Protein AF-A0A8B7Y676-F1 (afdb_monomer_lite)

Radius of gyration: 44.06 Å; chains: 1; bounding box: 126×33×118 Å

pLDDT: mean 81.57, std 17.23, range [43.84, 97.56]

Secondary structure (DSSP, 8-state):
------------EEEEEEEEESS-HHHHHHTHHHHHHHHHHHHHHHH---TTTEEEEEEETTTEEEEEEEESTT-S-HHHHHHHHHHHHHTT--EEEETTEEEEBPTT--EEEEEE-----------HHHHHHHHHHHHHHHHHHHHHHHHHHHHHHHHHHHHHHHHHTSSSS-------------

Foldseek 3Di:
DDPPPPPPPPQWKKKKKKWFKPDAQVVCVVCVVVNLVQVLVVLCVPLVAHSVQWDDWDADPDGGITITMGIPVPPPDPPSSLVVVLVCLLVQNAWGDDPNDIITIHNPGIDMDTDRPPPPPPPPPPCVVVVVVVVVVVVVVVVVVVVVVVVVVVVVVVVVVVVVVVVVVVVPPPDPDDDDDDDDDD

Structure (mmCIF, N/CA/C/O backbone):
data_AF-A0A8B7Y676-F1
#
_entry.id   AF-A0A8B7Y676-F1
#
loop_
_atom_site.group_PDB
_atom_site.id
_atom_site.type_symbol
_atom_site.label_atom_id
_atom_site.label_alt_id
_atom_site.label_comp_id
_atom_site.label_asym_id
_atom_site.label_entity_id
_atom_site.label_seq_id
_atom_site.pdbx_PDB_ins_code
_atom_site.Cartn_x
_atom_site.Cartn_y
_atom_site.Cartn_z
_atom_site.occupancy
_atom_site.B_iso_or_equiv
_atom_site.auth_seq_id
_atom_site.auth_comp_id
_atom_site.auth_asym_id
_atom_site.auth_atom_id
_atom_site.pdbx_PDB_model_num
ATOM 1 N N . MET A 1 1 ? 28.974 14.852 36.016 1.00 50.75 1 MET A N 1
ATOM 2 C CA . MET A 1 1 ? 29.126 15.279 34.611 1.00 50.75 1 MET A CA 1
ATOM 3 C C . MET A 1 1 ? 27.934 14.699 33.865 1.00 50.75 1 MET A C 1
ATOM 5 O O . MET A 1 1 ? 27.920 13.506 33.602 1.00 50.75 1 MET A O 1
ATOM 9 N N . SER A 1 2 ? 26.867 15.478 33.701 1.00 43.84 2 SER A N 1
ATOM 10 C CA . SER A 1 2 ? 25.618 14.994 33.102 1.00 43.84 2 SER A CA 1
ATOM 11 C C . SER A 1 2 ? 25.692 15.200 31.596 1.00 43.84 2 SER A C 1
ATOM 13 O O . SER A 1 2 ? 25.768 16.337 31.136 1.00 43.84 2 SER A O 1
ATOM 15 N N . VAL A 1 3 ? 25.725 14.106 30.839 1.00 53.12 3 VAL A N 1
ATOM 16 C CA . VAL A 1 3 ? 25.627 14.140 29.379 1.00 53.12 3 VAL A CA 1
ATOM 17 C C . VAL A 1 3 ? 24.165 14.414 29.045 1.00 53.12 3 VAL A C 1
ATOM 19 O O . VAL A 1 3 ? 23.310 13.552 29.230 1.00 53.12 3 VAL A O 1
ATOM 22 N N . ILE A 1 4 ? 23.868 15.638 28.615 1.00 48.91 4 ILE A N 1
ATOM 23 C CA . ILE A 1 4 ? 22.573 15.974 28.025 1.00 48.91 4 ILE A CA 1
ATOM 24 C C . ILE A 1 4 ? 22.585 15.333 26.638 1.00 48.91 4 ILE A C 1
ATOM 26 O O . ILE A 1 4 ? 23.201 15.857 25.712 1.00 48.91 4 ILE A O 1
ATOM 30 N N . LEU A 1 5 ? 21.974 14.155 26.517 1.00 54.06 5 LEU A N 1
ATOM 31 C CA . LEU A 1 5 ? 21.625 13.586 25.222 1.00 54.06 5 LEU A CA 1
ATOM 32 C C . LEU A 1 5 ? 20.609 14.545 24.606 1.00 54.06 5 LEU A C 1
ATOM 34 O O . LEU A 1 5 ? 19.474 14.636 25.068 1.00 54.06 5 LEU A O 1
ATOM 38 N N . ALA A 1 6 ? 21.048 15.330 23.624 1.00 57.22 6 ALA A N 1
ATOM 39 C CA . ALA A 1 6 ? 20.131 16.061 22.774 1.00 57.22 6 ALA A CA 1
ATOM 40 C C . ALA A 1 6 ? 19.241 15.010 22.105 1.00 57.22 6 ALA A C 1
ATOM 42 O O . ALA A 1 6 ? 19.734 14.221 21.298 1.00 57.22 6 ALA A O 1
ATOM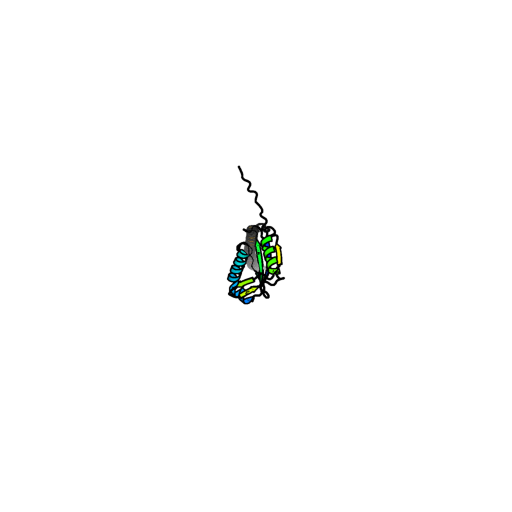 43 N N . ASP A 1 7 ? 17.965 14.964 22.490 1.00 52.25 7 ASP A N 1
ATOM 44 C CA . ASP A 1 7 ? 16.957 14.174 21.796 1.00 52.25 7 ASP A CA 1
ATOM 45 C C . ASP A 1 7 ? 16.926 14.669 20.352 1.00 52.25 7 ASP A C 1
ATOM 47 O O . ASP A 1 7 ? 16.351 15.713 20.029 1.00 52.25 7 ASP A O 1
ATOM 51 N N . CYS A 1 8 ? 17.623 13.944 19.481 1.00 50.88 8 CYS A N 1
ATOM 52 C CA . CYS A 1 8 ? 17.542 14.141 18.054 1.00 50.88 8 CYS A CA 1
ATOM 53 C C . CYS A 1 8 ? 16.128 13.708 17.674 1.00 50.88 8 CYS A C 1
ATOM 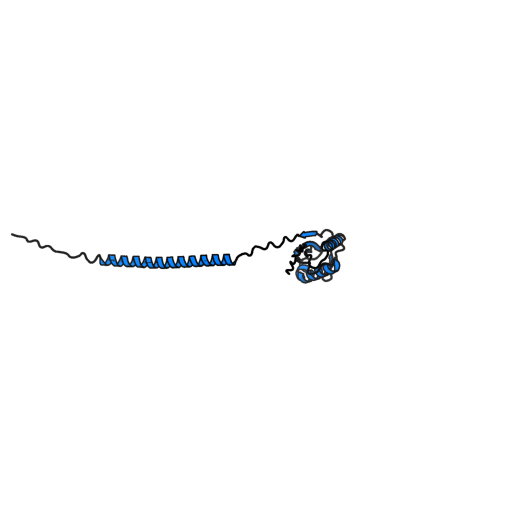55 O O . CYS A 1 8 ? 15.848 12.522 17.520 1.00 50.88 8 CYS A O 1
ATOM 57 N N . GLN A 1 9 ? 15.213 14.675 17.611 1.00 56.56 9 GLN A N 1
ATOM 58 C CA . GLN A 1 9 ? 13.885 14.505 17.038 1.00 56.56 9 GLN A CA 1
ATOM 59 C C . GLN A 1 9 ? 14.080 14.268 15.539 1.00 56.56 9 GLN A C 1
ATOM 61 O O . GLN A 1 9 ? 13.934 15.183 14.726 1.00 56.56 9 GLN A O 1
ATOM 66 N N . ILE A 1 10 ? 14.498 13.054 15.175 1.00 61.38 10 ILE A N 1
ATOM 67 C CA . ILE A 1 10 ? 14.503 12.599 13.792 1.00 61.38 10 ILE A CA 1
ATOM 68 C C . ILE A 1 10 ? 13.033 12.629 13.388 1.00 61.38 10 ILE A C 1
ATOM 70 O O . ILE A 1 10 ? 12.235 11.812 13.841 1.00 61.38 10 ILE A O 1
ATOM 74 N N . LYS A 1 11 ? 12.648 13.655 12.623 1.00 66.12 11 LYS A N 1
ATOM 75 C CA . LYS A 1 11 ? 11.308 13.733 12.052 1.00 66.12 11 LYS A CA 1
ATOM 76 C C . LYS A 1 11 ? 11.157 12.526 11.138 1.00 66.12 11 LYS A C 1
ATOM 78 O O . LYS A 1 11 ? 11.752 12.499 10.063 1.00 66.12 11 LYS A O 1
ATOM 83 N N . ASP A 1 12 ? 10.371 11.550 11.575 1.00 79.00 12 ASP A N 1
ATOM 84 C CA . ASP A 1 12 ? 10.028 10.402 10.751 1.00 79.00 12 ASP A CA 1
ATOM 85 C C . ASP A 1 12 ? 9.284 10.894 9.512 1.00 79.00 12 ASP A C 1
ATOM 87 O O . ASP A 1 12 ? 8.124 11.316 9.565 1.00 79.00 12 ASP A O 1
ATOM 91 N N . LYS A 1 13 ? 9.979 10.869 8.376 1.00 85.88 13 LYS A N 1
ATOM 92 C CA . LYS A 1 13 ? 9.374 11.178 7.090 1.00 85.88 13 LYS A CA 1
ATOM 93 C C . LYS A 1 13 ? 8.625 9.944 6.628 1.00 85.88 13 LYS A C 1
ATOM 95 O O . LYS A 1 13 ? 9.198 8.858 6.546 1.00 85.88 13 LYS A O 1
ATOM 100 N N . VAL A 1 14 ? 7.343 10.119 6.322 1.00 89.44 14 VAL A N 1
ATOM 101 C CA . VAL A 1 14 ? 6.505 9.046 5.803 1.00 89.44 14 VAL A CA 1
ATOM 102 C C . VAL A 1 14 ? 5.933 9.451 4.458 1.00 89.44 14 VAL A C 1
ATOM 104 O O . VAL A 1 14 ? 5.249 10.463 4.345 1.00 89.44 14 VAL A O 1
ATOM 107 N N . ILE A 1 15 ? 6.192 8.656 3.424 1.00 91.94 15 ILE A N 1
ATOM 108 C CA . ILE A 1 15 ? 5.603 8.870 2.097 1.00 91.94 15 ILE A CA 1
ATOM 109 C C . ILE A 1 15 ? 4.562 7.788 1.856 1.00 91.94 15 ILE A C 1
ATOM 111 O O . ILE A 1 15 ? 4.860 6.598 1.971 1.00 91.94 15 ILE A O 1
ATOM 115 N N . GLN A 1 16 ? 3.332 8.198 1.544 1.00 94.06 16 GLN A N 1
ATOM 116 C CA . GLN A 1 16 ? 2.305 7.279 1.075 1.00 94.06 16 GLN A CA 1
ATOM 117 C C . GLN A 1 16 ? 2.452 7.114 -0.437 1.00 94.06 16 GLN A C 1
ATOM 119 O O . GLN A 1 16 ? 2.325 8.086 -1.179 1.00 94.06 16 GLN A O 1
ATOM 124 N N . VAL A 1 17 ? 2.694 5.885 -0.877 1.00 95.06 17 VAL A N 1
ATOM 125 C CA . VAL A 1 17 ? 2.805 5.509 -2.288 1.00 95.06 17 VAL A CA 1
ATOM 126 C C . VAL A 1 17 ? 1.571 4.709 -2.681 1.00 95.06 17 VAL A C 1
ATOM 128 O O . VAL A 1 17 ? 1.101 3.874 -1.908 1.00 95.06 17 VAL A O 1
ATOM 131 N N . SER A 1 18 ? 1.041 4.978 -3.870 1.00 95.75 18 SER A N 1
ATOM 132 C CA . SER A 1 18 ? -0.070 4.258 -4.485 1.00 95.75 18 SER A CA 1
ATOM 133 C C . SER A 1 18 ? 0.260 3.943 -5.939 1.00 95.75 18 SER A C 1
ATOM 135 O O . SER A 1 18 ? 0.730 4.819 -6.661 1.00 95.75 18 SER A O 1
ATOM 137 N N . LEU A 1 19 ? 0.021 2.705 -6.368 1.00 95.75 19 LEU A N 1
ATOM 138 C CA . LEU A 1 19 ? 0.167 2.277 -7.762 1.00 95.75 19 LEU A CA 1
ATOM 139 C C . LEU A 1 19 ? -0.881 1.219 -8.109 1.00 95.75 19 LEU A C 1
ATOM 141 O O . LEU A 1 19 ? -1.340 0.486 -7.232 1.00 95.75 19 LEU A O 1
ATOM 145 N N . THR A 1 20 ? -1.261 1.132 -9.381 1.00 96.44 20 THR A N 1
ATOM 146 C CA . THR A 1 20 ? -2.224 0.149 -9.897 1.00 96.44 20 THR A CA 1
ATOM 147 C C . THR A 1 20 ? -1.499 -0.961 -10.630 1.00 96.44 20 THR A C 1
ATOM 149 O O . THR A 1 20 ? -0.821 -0.685 -11.613 1.00 96.44 20 THR A O 1
ATOM 152 N N . LEU A 1 21 ? -1.714 -2.209 -10.214 1.00 95.81 21 LEU A N 1
ATOM 153 C CA . LEU A 1 21 ? -1.244 -3.396 -10.930 1.00 95.81 21 LEU A CA 1
ATOM 154 C C . LEU A 1 21 ? -2.364 -4.022 -11.767 1.00 95.81 21 LEU A C 1
ATOM 156 O O . LEU A 1 21 ? -3.507 -4.132 -11.308 1.00 95.81 21 LEU A O 1
ATOM 160 N N . ASN A 1 22 ? -2.011 -4.492 -12.964 1.00 93.94 22 ASN A N 1
ATOM 161 C CA . ASN A 1 22 ? -2.865 -5.343 -13.787 1.00 93.94 22 ASN A CA 1
ATOM 162 C C . ASN A 1 22 ? -2.894 -6.761 -13.196 1.00 93.94 22 ASN A C 1
ATOM 164 O O . ASN A 1 22 ? -2.102 -7.620 -13.569 1.00 93.94 22 ASN A O 1
ATOM 168 N N . ALA A 1 23 ? -3.746 -6.965 -12.194 1.00 92.94 23 ALA A N 1
ATOM 169 C CA . ALA A 1 23 ? -3.881 -8.220 -11.468 1.00 92.94 23 ALA A CA 1
ATOM 170 C C . ALA A 1 23 ? -5.342 -8.449 -11.063 1.00 92.94 23 ALA A C 1
ATOM 172 O O . ALA A 1 23 ? -6.107 -7.503 -10.869 1.00 92.94 23 ALA A O 1
ATOM 173 N N . THR A 1 24 ? -5.724 -9.711 -10.857 1.00 92.69 24 THR A N 1
ATOM 174 C CA . THR A 1 24 ? -7.064 -10.051 -10.353 1.00 92.69 24 THR A CA 1
ATOM 175 C C . THR A 1 24 ? -7.117 -9.915 -8.829 1.00 92.69 24 THR A C 1
ATOM 177 O O . THR A 1 24 ? -6.427 -10.642 -8.112 1.00 92.69 24 THR A O 1
ATOM 180 N N . PHE A 1 25 ? -7.972 -9.021 -8.322 1.00 93.44 25 PHE A N 1
ATOM 181 C CA . PHE A 1 25 ? -8.097 -8.728 -6.887 1.00 93.44 25 PHE A CA 1
ATOM 182 C C . PHE A 1 25 ? -8.332 -9.976 -6.020 1.00 93.44 25 PHE A C 1
ATOM 184 O O . PHE A 1 25 ? -7.665 -10.142 -5.000 1.00 93.44 25 PHE A O 1
ATOM 191 N N . ASP A 1 26 ? -9.226 -10.879 -6.434 1.00 93.69 26 ASP A N 1
ATOM 192 C CA . ASP A 1 26 ? -9.576 -12.069 -5.647 1.00 93.69 26 ASP A CA 1
ATOM 193 C C . ASP A 1 26 ? -8.372 -13.002 -5.436 1.00 93.69 26 ASP A C 1
ATOM 195 O O . ASP A 1 26 ? -8.155 -13.505 -4.332 1.00 93.69 26 ASP A O 1
ATOM 199 N N . ARG A 1 27 ? -7.520 -13.156 -6.459 1.00 92.25 27 ARG A N 1
ATOM 200 C CA . ARG A 1 27 ? -6.282 -13.949 -6.386 1.00 92.25 27 ARG A CA 1
ATOM 201 C C . ARG A 1 27 ? -5.289 -13.351 -5.390 1.00 92.25 27 ARG A C 1
ATOM 203 O O . ARG A 1 27 ? -4.701 -14.081 -4.587 1.00 92.25 27 ARG A O 1
ATOM 210 N N . ILE A 1 28 ? -5.105 -12.030 -5.443 1.00 94.12 28 ILE A N 1
ATOM 211 C CA . ILE A 1 28 ? -4.216 -11.313 -4.522 1.00 94.12 28 ILE A CA 1
ATOM 212 C C . ILE A 1 28 ? -4.734 -11.426 -3.093 1.00 94.12 28 ILE A C 1
ATOM 214 O O . ILE A 1 28 ? -3.955 -11.685 -2.181 1.00 94.12 28 ILE A O 1
ATOM 218 N N . MET A 1 29 ? -6.046 -11.303 -2.890 1.00 93.75 29 MET A N 1
ATOM 219 C CA . MET A 1 29 ? -6.643 -11.388 -1.562 1.00 93.75 29 MET A CA 1
ATOM 220 C C . MET A 1 29 ? -6.532 -12.776 -0.933 1.00 93.75 29 MET A C 1
ATOM 222 O O . MET A 1 29 ? -6.258 -12.863 0.264 1.00 93.75 29 MET A O 1
ATOM 226 N N . GLN A 1 30 ? -6.667 -13.848 -1.718 1.00 96.38 30 GLN A N 1
ATOM 227 C CA . GLN A 1 30 ? -6.441 -15.218 -1.240 1.00 96.38 30 GLN A CA 1
ATOM 228 C C . GLN A 1 30 ? -4.995 -15.453 -0.777 1.00 96.38 30 GLN A C 1
ATOM 230 O O . GLN A 1 30 ? -4.763 -16.233 0.140 1.00 96.38 30 GLN A O 1
ATOM 235 N N . ASN A 1 31 ? -4.023 -14.755 -1.376 1.00 96.38 31 ASN A N 1
ATOM 236 C CA . ASN A 1 31 ? -2.594 -14.915 -1.093 1.00 96.38 31 ASN A CA 1
ATOM 237 C C . ASN A 1 31 ? -1.958 -13.637 -0.522 1.00 96.38 31 ASN A C 1
ATOM 239 O O . ASN A 1 31 ? -0.775 -13.374 -0.754 1.00 96.38 31 ASN A O 1
ATOM 243 N N . ARG A 1 32 ? -2.730 -12.827 0.215 1.00 95.31 32 ARG A N 1
ATOM 244 C CA . ARG A 1 32 ? -2.367 -11.444 0.574 1.00 95.31 32 ARG A CA 1
ATOM 245 C C . ARG A 1 32 ? -1.004 -11.325 1.250 1.00 95.31 32 ARG A C 1
ATOM 247 O O . ARG A 1 32 ? -0.217 -10.451 0.891 1.00 95.31 32 ARG A O 1
ATOM 254 N N . GLU A 1 33 ? -0.725 -12.169 2.237 1.00 96.62 33 GLU A N 1
ATOM 255 C CA . GLU A 1 33 ? 0.528 -12.115 3.000 1.00 96.62 33 GLU A CA 1
ATOM 256 C C . GLU A 1 33 ? 1.731 -12.468 2.124 1.00 96.62 33 GLU A C 1
ATOM 258 O O . GLU A 1 33 ? 2.721 -11.737 2.099 1.00 96.62 33 GLU A O 1
ATOM 263 N N . ARG A 1 34 ? 1.611 -13.535 1.327 1.00 97.56 34 ARG A N 1
ATOM 264 C CA . ARG A 1 34 ? 2.651 -13.980 0.393 1.00 97.56 34 ARG A CA 1
ATOM 265 C C . ARG A 1 34 ? 2.902 -12.951 -0.706 1.00 97.56 34 ARG A C 1
ATOM 267 O O . ARG A 1 34 ? 4.056 -12.684 -1.035 1.00 97.56 34 ARG A O 1
ATOM 274 N N . PHE A 1 35 ? 1.836 -12.355 -1.239 1.00 96.88 35 PHE A N 1
ATOM 275 C CA . PHE A 1 35 ? 1.915 -11.255 -2.194 1.00 96.88 35 PHE A CA 1
ATOM 276 C C . PHE A 1 35 ? 2.644 -10.055 -1.596 1.00 96.88 35 PHE A C 1
ATOM 278 O O . PHE A 1 35 ? 3.624 -9.585 -2.164 1.00 96.88 35 PHE A O 1
ATOM 285 N N . THR A 1 36 ? 2.221 -9.613 -0.410 1.00 96.44 36 THR A N 1
ATOM 286 C CA . THR A 1 36 ? 2.832 -8.479 0.297 1.00 96.44 36 THR A CA 1
ATOM 287 C C . THR A 1 36 ? 4.311 -8.740 0.584 1.00 96.44 36 THR A C 1
ATOM 289 O O . THR A 1 36 ? 5.138 -7.863 0.358 1.00 96.44 36 THR A O 1
ATOM 292 N N . GLY A 1 37 ? 4.669 -9.947 1.034 1.00 97.38 37 GLY A N 1
ATOM 293 C CA . GLY A 1 37 ? 6.056 -10.333 1.294 1.00 97.38 37 GLY A CA 1
ATOM 294 C C . GLY A 1 37 ? 6.927 -10.308 0.037 1.00 97.38 37 GLY A C 1
ATOM 295 O O . GLY A 1 37 ? 8.003 -9.710 0.051 1.00 97.38 37 GLY A O 1
ATOM 296 N N . LYS A 1 38 ? 6.447 -10.893 -1.070 1.00 97.25 38 LYS A N 1
ATOM 297 C CA . LYS A 1 38 ? 7.160 -10.858 -2.357 1.00 97.25 38 LYS A CA 1
ATOM 298 C C . LYS A 1 38 ? 7.285 -9.439 -2.908 1.00 97.25 38 LYS A C 1
ATOM 300 O O . LYS A 1 38 ? 8.363 -9.073 -3.363 1.00 97.25 38 LYS A O 1
ATOM 305 N N . LEU A 1 39 ? 6.224 -8.636 -2.824 1.00 96.56 39 LEU A N 1
ATOM 306 C CA . LEU A 1 39 ? 6.245 -7.248 -3.277 1.00 96.56 39 LEU A CA 1
ATOM 307 C C . LEU A 1 39 ? 7.234 -6.411 -2.456 1.00 96.56 39 LEU A C 1
ATOM 309 O O . LEU A 1 39 ? 8.047 -5.700 -3.032 1.00 96.56 39 LEU A O 1
ATOM 313 N N . LYS A 1 40 ? 7.236 -6.546 -1.124 1.00 96.38 40 LYS A N 1
ATOM 314 C CA . LYS A 1 40 ? 8.237 -5.904 -0.256 1.00 96.38 40 LYS A CA 1
ATOM 315 C C . LYS A 1 40 ? 9.658 -6.286 -0.649 1.00 96.38 40 LYS A C 1
ATOM 317 O O . LYS A 1 40 ? 10.511 -5.416 -0.750 1.00 96.38 40 LYS A O 1
ATOM 322 N N . HIS A 1 41 ? 9.916 -7.575 -0.860 1.00 96.75 41 HIS A N 1
ATOM 323 C CA . HIS A 1 41 ? 11.242 -8.042 -1.251 1.00 96.75 41 HIS A CA 1
ATOM 324 C C . HIS A 1 41 ? 11.663 -7.479 -2.614 1.00 96.75 41 HIS A C 1
ATOM 326 O O . HIS A 1 41 ? 12.782 -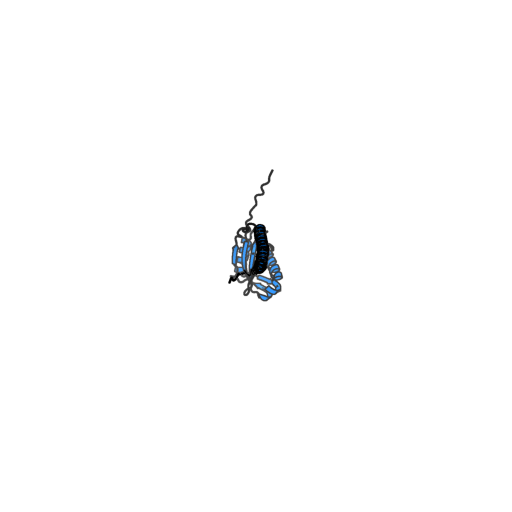7.000 -2.759 1.00 96.75 41 HIS A O 1
ATOM 332 N N . PHE A 1 42 ? 10.749 -7.464 -3.585 1.00 96.44 42 PHE A N 1
ATOM 333 C CA . PHE A 1 42 ? 10.987 -6.870 -4.896 1.00 96.44 42 PHE A CA 1
ATOM 334 C C . PHE A 1 42 ? 11.315 -5.375 -4.802 1.00 96.44 42 PHE A C 1
ATOM 336 O O . PHE A 1 42 ? 12.328 -4.938 -5.339 1.00 96.44 42 PHE A O 1
ATOM 343 N N . LEU A 1 43 ? 10.504 -4.602 -4.072 1.00 95.19 43 LEU A N 1
ATOM 344 C CA . LEU A 1 43 ? 10.731 -3.169 -3.872 1.00 95.19 43 LEU A CA 1
ATOM 345 C C . LEU A 1 43 ? 12.052 -2.897 -3.138 1.00 95.19 43 LEU A C 1
ATOM 347 O O . LEU A 1 43 ? 12.753 -1.943 -3.471 1.00 95.19 43 LEU A O 1
ATOM 351 N N . ALA A 1 44 ? 12.419 -3.761 -2.190 1.00 94.69 44 ALA A N 1
ATOM 352 C CA . ALA A 1 44 ? 13.687 -3.670 -1.481 1.00 94.69 44 ALA A CA 1
ATOM 353 C C . ALA A 1 44 ? 14.892 -3.902 -2.386 1.00 94.69 44 ALA A C 1
ATOM 355 O O . ALA A 1 44 ? 15.839 -3.122 -2.365 1.00 94.69 44 ALA A O 1
ATOM 356 N N . MET A 1 45 ? 14.838 -4.948 -3.207 1.00 95.06 45 MET A N 1
ATOM 357 C CA . MET A 1 45 ? 15.914 -5.281 -4.137 1.00 95.06 45 MET A CA 1
ATOM 358 C C . MET A 1 45 ? 16.055 -4.243 -5.251 1.00 95.06 45 MET A C 1
ATOM 360 O O . MET A 1 45 ? 17.170 -3.919 -5.644 1.00 95.06 45 MET A O 1
ATOM 364 N N . LYS A 1 46 ? 14.931 -3.736 -5.767 1.00 95.56 46 LYS A N 1
ATOM 365 C CA . LYS A 1 46 ? 14.910 -2.869 -6.948 1.00 95.56 46 LYS A CA 1
ATOM 366 C C . LYS A 1 46 ? 15.164 -1.396 -6.633 1.00 95.56 46 LYS A C 1
ATOM 368 O O . LYS A 1 46 ? 15.869 -0.738 -7.386 1.00 95.56 46 LYS A O 1
ATOM 373 N N . PHE A 1 47 ? 14.611 -0.895 -5.529 1.00 94.50 47 PHE A N 1
ATOM 374 C CA . PHE A 1 47 ? 14.666 0.528 -5.163 1.00 94.50 47 PHE A CA 1
ATOM 375 C C . PHE A 1 47 ? 15.433 0.787 -3.860 1.00 94.50 47 PHE A C 1
ATOM 377 O O . PHE A 1 47 ? 15.412 1.901 -3.351 1.00 94.50 47 PHE A O 1
ATOM 384 N N . GLY A 1 48 ? 16.065 -0.233 -3.269 1.00 93.00 48 GLY A N 1
ATOM 385 C CA . GLY A 1 48 ? 16.822 -0.081 -2.022 1.00 93.00 48 GLY A CA 1
ATOM 386 C C . GLY A 1 48 ? 15.960 0.198 -0.783 1.00 93.00 48 GLY A C 1
ATOM 387 O O . GLY A 1 48 ? 16.480 0.618 0.249 1.00 93.00 48 GLY A O 1
ATOM 388 N N . LEU A 1 49 ? 14.643 -0.022 -0.851 1.00 92.12 49 LEU A N 1
ATOM 389 C CA . LEU A 1 49 ? 13.725 0.237 0.261 1.00 92.12 49 LEU A CA 1
ATOM 390 C C . LEU A 1 49 ? 13.758 -0.889 1.301 1.00 92.12 49 LEU A C 1
ATOM 392 O O . LEU A 1 49 ? 13.453 -2.036 0.999 1.00 92.12 49 LEU A O 1
ATOM 396 N N . SER A 1 50 ? 14.016 -0.591 2.573 1.00 91.56 50 SER A N 1
ATOM 397 C CA . SER A 1 50 ? 13.943 -1.625 3.615 1.00 91.56 50 SER A CA 1
ATOM 398 C C . SER A 1 50 ? 12.544 -2.264 3.695 1.00 91.56 50 SER A C 1
ATOM 400 O O . SER A 1 50 ? 11.521 -1.576 3.758 1.00 91.56 50 SER A O 1
ATOM 402 N N . ALA A 1 51 ? 12.469 -3.598 3.772 1.00 91.50 51 ALA A N 1
ATOM 403 C CA . ALA A 1 51 ? 11.198 -4.322 3.919 1.00 91.50 51 ALA A CA 1
ATOM 404 C C . ALA A 1 51 ? 10.414 -3.925 5.190 1.00 91.50 51 ALA A C 1
ATOM 406 O O . ALA A 1 51 ? 9.181 -4.053 5.232 1.00 91.50 51 ALA A O 1
ATOM 407 N N . ASN A 1 52 ? 11.128 -3.425 6.205 1.00 90.06 52 ASN A N 1
ATOM 408 C CA . ASN A 1 52 ? 10.573 -2.923 7.464 1.00 90.06 52 ASN A CA 1
ATOM 409 C C . ASN A 1 52 ? 10.093 -1.468 7.363 1.00 90.06 52 ASN A C 1
ATOM 411 O O . ASN A 1 52 ? 9.190 -1.078 8.111 1.00 90.06 52 ASN A O 1
ATOM 415 N N . ALA A 1 53 ? 10.654 -0.694 6.428 1.00 90.12 53 ALA A N 1
ATOM 416 C CA . ALA A 1 53 ? 10.230 0.673 6.144 1.00 90.12 53 ALA A CA 1
ATOM 417 C C . ALA A 1 53 ? 8.862 0.713 5.450 1.00 90.12 53 ALA A C 1
ATOM 419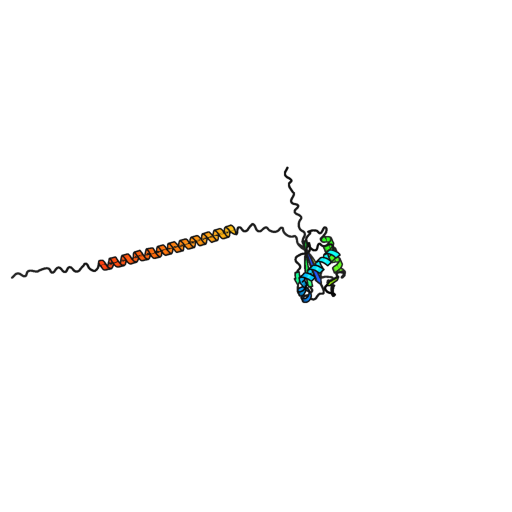 O O . ALA A 1 53 ? 8.113 1.668 5.622 1.00 90.12 53 ALA A O 1
ATOM 420 N N . MET A 1 54 ? 8.510 -0.338 4.703 1.00 93.25 54 MET A N 1
ATOM 421 C CA . MET A 1 54 ? 7.228 -0.453 4.006 1.00 93.25 54 MET A CA 1
ATOM 422 C C . MET A 1 54 ? 6.133 -1.029 4.918 1.00 93.25 54 MET A C 1
ATOM 424 O O . MET A 1 54 ? 6.186 -2.199 5.319 1.00 93.25 54 MET A O 1
ATOM 428 N N . ARG A 1 55 ? 5.102 -0.242 5.231 1.00 92.88 55 ARG A N 1
ATOM 429 C CA . ARG A 1 55 ? 4.006 -0.617 6.147 1.00 92.88 55 ARG A CA 1
ATOM 430 C C . ARG A 1 55 ? 2.634 -0.223 5.595 1.00 92.88 55 ARG A C 1
ATOM 432 O O . ARG A 1 55 ? 2.530 0.423 4.559 1.00 92.88 55 ARG A O 1
ATOM 439 N N . ASP A 1 56 ? 1.579 -0.634 6.297 1.00 91.31 56 ASP A N 1
ATOM 440 C CA . ASP A 1 56 ? 0.184 -0.267 6.013 1.00 91.31 56 ASP A CA 1
ATOM 441 C C . ASP A 1 56 ? -0.312 -0.622 4.599 1.00 91.31 56 ASP A C 1
ATOM 443 O O . ASP A 1 56 ? -1.054 0.148 3.994 1.00 91.31 56 ASP A O 1
ATOM 447 N N . PHE A 1 57 ? 0.053 -1.806 4.089 1.00 92.88 57 PHE A N 1
ATOM 448 C CA . PHE A 1 57 ? -0.400 -2.285 2.777 1.00 92.88 57 PHE A CA 1
ATOM 449 C C . PHE A 1 57 ? -1.927 -2.413 2.711 1.00 92.88 57 PHE A C 1
ATOM 451 O O . PHE A 1 57 ? -2.529 -3.270 3.381 1.00 92.88 57 PHE A O 1
ATOM 458 N N . LYS A 1 58 ? -2.549 -1.592 1.861 1.00 93.12 58 LYS A N 1
ATOM 459 C CA . LYS A 1 58 ? -3.979 -1.653 1.536 1.00 93.12 58 LYS A CA 1
ATOM 460 C C . LYS A 1 58 ? -4.167 -2.055 0.082 1.00 93.12 58 LYS A C 1
ATOM 462 O O . LYS A 1 58 ? -3.426 -1.614 -0.789 1.00 93.12 58 LYS A O 1
ATOM 467 N N . PHE A 1 59 ? -5.200 -2.858 -0.143 1.00 93.12 59 PHE A N 1
ATOM 468 C CA . PHE A 1 59 ? -5.615 -3.343 -1.453 1.00 93.12 59 PHE A CA 1
ATOM 469 C C . PHE A 1 59 ? -7.071 -2.936 -1.673 1.00 93.12 59 PHE A C 1
ATOM 471 O O . PHE A 1 59 ? -7.908 -3.175 -0.799 1.00 93.12 59 PHE A O 1
ATOM 478 N N . ARG A 1 60 ? -7.385 -2.315 -2.813 1.00 91.44 60 ARG A N 1
ATOM 479 C CA . ARG A 1 60 ? -8.762 -1.933 -3.177 1.00 91.44 60 ARG A CA 1
ATOM 480 C C . ARG A 1 60 ? -9.260 -2.758 -4.363 1.00 91.44 60 ARG A C 1
ATOM 482 O O . ARG A 1 60 ? -8.472 -3.137 -5.223 1.00 91.44 60 ARG A O 1
ATOM 489 N N . LYS A 1 61 ? -10.568 -3.042 -4.380 1.00 83.06 61 LYS A N 1
ATOM 490 C CA . LYS A 1 61 ? -11.231 -3.807 -5.447 1.00 83.06 61 LYS A CA 1
ATOM 491 C C . LYS A 1 61 ? -11.297 -2.975 -6.734 1.00 83.06 61 LYS A C 1
ATOM 493 O O . LYS A 1 61 ? -11.592 -1.784 -6.675 1.00 83.06 61 LYS A O 1
ATOM 498 N N . GLY A 1 62 ? -11.049 -3.625 -7.869 1.00 74.56 62 GLY A N 1
ATOM 499 C CA . GLY A 1 62 ? -10.841 -3.002 -9.178 1.00 74.56 62 GLY A CA 1
ATOM 500 C C . GLY A 1 62 ? -9.472 -3.418 -9.710 1.00 74.56 62 GLY A C 1
ATOM 501 O O . GLY A 1 62 ? -9.058 -4.559 -9.508 1.00 74.56 62 GLY A O 1
ATOM 502 N N . SER A 1 63 ? -8.753 -2.478 -10.311 1.00 67.38 63 SER A N 1
ATOM 503 C CA . SER A 1 63 ? -7.297 -2.535 -10.407 1.00 67.38 63 SER A CA 1
ATOM 504 C C . SER A 1 63 ? -6.678 -2.748 -9.022 1.00 67.38 63 SER A C 1
ATOM 506 O O . SER A 1 63 ? -7.126 -2.109 -8.069 1.00 67.38 63 SER A O 1
ATOM 508 N N . VAL A 1 64 ? -5.676 -3.622 -8.869 1.00 80.75 64 VAL A N 1
ATOM 509 C CA . VAL A 1 64 ? -5.035 -3.839 -7.559 1.00 80.75 64 VAL A CA 1
ATOM 510 C C . VAL A 1 64 ? -4.226 -2.593 -7.214 1.00 80.75 64 VAL A C 1
ATOM 512 O O . VAL A 1 64 ? -3.065 -2.461 -7.593 1.00 80.75 64 VAL A O 1
ATOM 515 N N . ILE A 1 65 ? -4.883 -1.654 -6.531 1.00 86.31 65 ILE A N 1
ATOM 516 C CA . ILE A 1 65 ? -4.255 -0.451 -5.997 1.00 86.31 65 ILE A CA 1
ATOM 517 C C . ILE A 1 65 ? -3.516 -0.871 -4.737 1.00 86.31 65 ILE A C 1
ATOM 519 O O . ILE A 1 65 ? -4.154 -1.256 -3.753 1.00 86.31 65 ILE A O 1
ATOM 523 N N . VAL A 1 66 ? -2.190 -0.813 -4.782 1.00 86.31 66 VAL A N 1
ATOM 524 C CA . VAL A 1 66 ? -1.337 -1.066 -3.626 1.00 86.31 66 VAL A CA 1
ATOM 525 C C . VAL A 1 66 ? -0.991 0.273 -3.005 1.00 86.31 66 VAL A C 1
ATOM 527 O O . VAL A 1 66 ? -0.226 1.039 -3.581 1.00 86.31 66 VAL A O 1
ATOM 530 N N . GLU A 1 67 ? -1.547 0.544 -1.828 1.00 89.38 67 GLU A N 1
ATOM 531 C CA . GLU A 1 67 ? -1.137 1.687 -1.014 1.00 89.38 67 GLU A CA 1
ATOM 532 C C . GLU A 1 67 ? -0.218 1.209 0.101 1.00 89.38 67 GLU A C 1
ATOM 534 O O . GLU A 1 67 ? -0.589 0.291 0.832 1.00 89.38 67 GLU A O 1
ATOM 539 N N . PHE A 1 68 ? 0.939 1.839 0.274 1.00 88.44 68 PHE A N 1
ATOM 540 C CA . PHE A 1 68 ? 1.837 1.570 1.395 1.00 88.44 68 PHE A CA 1
ATOM 541 C C . PHE A 1 68 ? 2.531 2.848 1.854 1.00 88.44 68 PHE A C 1
ATOM 543 O O . PHE A 1 68 ? 2.616 3.836 1.127 1.00 88.44 68 PHE A O 1
ATOM 550 N N . LYS A 1 69 ? 3.002 2.833 3.097 1.00 87.44 69 LYS A N 1
ATOM 551 C CA . LYS A 1 69 ? 3.787 3.911 3.695 1.00 87.44 69 LYS A CA 1
ATOM 552 C C . LYS A 1 69 ? 5.245 3.498 3.768 1.00 87.44 69 LYS A C 1
ATOM 554 O O . LYS A 1 69 ? 5.516 2.368 4.170 1.00 87.44 69 LYS A O 1
ATOM 559 N N . VAL A 1 70 ? 6.151 4.406 3.427 1.00 83.31 70 VAL A N 1
ATOM 560 C CA . VAL A 1 70 ? 7.602 4.225 3.561 1.00 83.31 70 VAL A CA 1
ATOM 561 C C . VAL A 1 70 ? 8.122 5.165 4.643 1.00 83.31 70 VAL A C 1
ATOM 563 O O . VAL A 1 70 ? 7.924 6.369 4.515 1.00 83.31 70 VAL A O 1
ATOM 566 N N . SER A 1 71 ? 8.741 4.629 5.698 1.00 83.75 71 SER A N 1
ATOM 567 C CA . SER A 1 71 ? 9.364 5.393 6.796 1.00 83.75 71 SER A CA 1
ATOM 568 C C . SER A 1 71 ? 10.884 5.478 6.663 1.00 83.75 71 SER A C 1
ATOM 570 O O . SER A 1 71 ? 11.494 4.534 6.168 1.00 83.75 71 SER A O 1
ATOM 572 N N . SER A 1 72 ? 11.506 6.544 7.181 1.00 82.06 72 SER A N 1
ATOM 573 C CA . SER A 1 72 ? 12.972 6.775 7.171 1.00 82.06 72 SER A CA 1
ATOM 574 C C . SER A 1 72 ? 13.805 5.765 7.962 1.00 82.06 72 SER A C 1
ATOM 576 O O . SER A 1 72 ? 15.032 5.800 7.913 1.00 82.06 72 SER A O 1
ATOM 578 N N . ASP A 1 73 ? 13.156 4.843 8.666 1.00 75.81 73 ASP A N 1
ATOM 579 C CA . ASP A 1 73 ? 13.794 3.759 9.405 1.00 75.81 73 ASP A CA 1
ATOM 580 C C . ASP A 1 73 ? 14.644 2.854 8.486 1.00 75.81 73 ASP A C 1
ATOM 582 O O . ASP A 1 73 ? 14.134 1.994 7.760 1.00 75.81 73 ASP A O 1
ATOM 586 N N . GLY A 1 74 ? 15.960 3.081 8.504 1.00 67.81 74 GLY A N 1
ATOM 587 C CA . GLY A 1 74 ? 16.947 2.304 7.753 1.00 67.81 74 GLY A CA 1
ATOM 588 C C . GLY A 1 74 ? 17.043 2.625 6.258 1.00 67.81 74 GLY A C 1
ATOM 589 O O . GLY A 1 74 ? 17.582 1.804 5.518 1.00 67.81 74 GLY A O 1
ATOM 590 N N . VAL A 1 75 ? 16.532 3.776 5.802 1.00 73.56 75 VAL A N 1
ATOM 591 C CA . VAL A 1 75 ? 16.634 4.219 4.399 1.00 73.56 75 VAL A CA 1
ATOM 592 C C . VAL A 1 75 ? 17.238 5.619 4.341 1.00 73.56 75 VAL A C 1
ATOM 594 O O . VAL A 1 75 ? 16.683 6.557 4.908 1.00 73.56 75 VAL A O 1
ATOM 597 N N . THR A 1 76 ? 18.374 5.753 3.652 1.00 72.31 76 THR A N 1
ATOM 598 C CA . THR A 1 76 ? 19.135 7.011 3.574 1.00 72.31 76 THR A CA 1
ATOM 599 C C . THR A 1 76 ? 18.443 8.063 2.708 1.00 72.31 76 THR A C 1
ATOM 601 O O . THR A 1 76 ? 18.498 9.241 3.048 1.00 72.31 76 THR A O 1
ATOM 604 N N . ASP A 1 77 ? 17.764 7.649 1.633 1.00 88.50 77 ASP A N 1
ATOM 605 C CA . ASP A 1 77 ? 17.094 8.568 0.710 1.00 88.50 77 ASP A CA 1
ATOM 606 C C . ASP A 1 77 ? 15.773 7.982 0.182 1.00 88.50 77 ASP A C 1
ATOM 608 O O . ASP A 1 77 ? 15.708 7.265 -0.818 1.00 88.50 77 ASP A O 1
ATOM 612 N N . ILE A 1 78 ? 14.688 8.232 0.919 1.00 90.62 78 ILE A N 1
ATOM 613 C CA . ILE A 1 78 ? 13.354 7.774 0.509 1.00 90.62 78 ILE A CA 1
ATOM 614 C C . ILE A 1 78 ? 12.876 8.537 -0.725 1.00 90.62 78 ILE A C 1
ATOM 616 O O . ILE A 1 78 ? 12.165 7.963 -1.547 1.00 90.62 78 ILE A O 1
ATOM 620 N N . ASP A 1 79 ? 13.230 9.817 -0.846 1.00 92.25 79 ASP A N 1
ATOM 621 C CA . ASP A 1 79 ? 12.786 10.644 -1.966 1.00 92.25 79 ASP A CA 1
ATOM 622 C C . ASP A 1 79 ? 13.375 10.129 -3.274 1.00 92.25 79 ASP A C 1
ATOM 624 O O . ASP A 1 79 ? 12.637 9.954 -4.241 1.00 92.25 79 ASP A O 1
ATOM 628 N N . GLU A 1 80 ? 14.668 9.802 -3.287 1.00 94.50 80 GLU A N 1
ATOM 629 C CA . GLU A 1 80 ? 15.316 9.178 -4.439 1.00 94.50 80 GLU A CA 1
ATOM 630 C C . GLU A 1 80 ? 14.630 7.860 -4.825 1.00 94.50 80 GLU A C 1
ATOM 632 O O . GLU A 1 80 ? 14.227 7.689 -5.977 1.00 94.50 80 GLU A O 1
ATOM 637 N N . ALA A 1 81 ? 14.397 6.962 -3.863 1.00 94.31 81 ALA A N 1
ATOM 638 C CA . ALA A 1 81 ? 13.748 5.677 -4.128 1.00 94.31 81 ALA A CA 1
ATOM 639 C C . ALA A 1 81 ? 12.315 5.830 -4.676 1.00 94.31 81 ALA A C 1
ATOM 641 O O . ALA A 1 81 ? 11.904 5.098 -5.582 1.00 94.31 81 ALA A O 1
ATOM 642 N N . VAL A 1 82 ? 11.545 6.787 -4.149 1.00 95.06 82 VAL A N 1
ATOM 643 C CA . VAL A 1 82 ? 10.185 7.093 -4.620 1.00 95.06 82 VAL A CA 1
ATOM 644 C C . VAL A 1 82 ? 10.217 7.713 -6.020 1.00 95.06 82 VAL A C 1
ATOM 646 O O . VAL A 1 82 ? 9.431 7.293 -6.866 1.00 95.06 82 VAL A O 1
ATOM 649 N N . ASN A 1 83 ? 11.151 8.626 -6.302 1.00 96.25 83 ASN A N 1
ATOM 650 C CA . ASN A 1 83 ? 11.324 9.238 -7.625 1.00 96.25 83 ASN A CA 1
ATOM 651 C C . ASN A 1 83 ? 11.763 8.214 -8.686 1.00 96.25 83 ASN A C 1
ATOM 653 O O . ASN A 1 83 ? 11.294 8.251 -9.826 1.00 96.25 83 ASN A O 1
ATOM 657 N N . MET A 1 84 ? 12.636 7.269 -8.322 1.00 96.06 84 MET A N 1
ATOM 658 C CA . MET A 1 84 ? 13.013 6.154 -9.197 1.00 96.06 84 MET A CA 1
ATOM 659 C C . MET A 1 84 ? 11.808 5.265 -9.512 1.00 96.06 84 MET A C 1
ATOM 661 O O . MET A 1 84 ? 11.599 4.894 -10.666 1.00 96.06 84 MET A O 1
ATOM 665 N N . MET A 1 85 ? 10.986 4.963 -8.503 1.00 96.31 85 MET A N 1
ATOM 666 C CA . MET A 1 85 ? 9.761 4.187 -8.691 1.00 96.31 85 MET A CA 1
ATOM 667 C C . MET A 1 85 ? 8.765 4.906 -9.605 1.00 96.31 85 MET A C 1
ATOM 669 O O . MET A 1 85 ? 8.219 4.276 -10.509 1.00 96.31 85 MET A O 1
ATOM 673 N N . GLU A 1 86 ? 8.565 6.212 -9.413 1.00 97.12 86 GLU A N 1
ATOM 674 C CA . GLU A 1 86 ? 7.727 7.046 -10.279 1.00 97.12 86 GLU A CA 1
ATOM 675 C C . GLU A 1 86 ? 8.210 7.005 -11.730 1.00 97.12 86 GLU A C 1
ATOM 677 O O . GLU A 1 86 ? 7.433 6.700 -12.635 1.00 97.12 86 GLU A O 1
ATOM 682 N N . THR A 1 87 ? 9.509 7.238 -11.937 1.00 97.25 87 THR A N 1
ATOM 683 C CA . THR A 1 87 ? 10.140 7.240 -13.263 1.00 97.25 87 THR A CA 1
ATOM 684 C C . THR A 1 87 ? 9.951 5.899 -13.968 1.00 97.25 87 THR A C 1
ATOM 686 O O . THR A 1 87 ? 9.629 5.851 -15.155 1.00 97.25 87 THR A O 1
ATOM 689 N N . GLU A 1 88 ? 10.111 4.792 -13.246 1.00 97.12 88 GLU A N 1
ATOM 690 C CA . GLU A 1 88 ? 10.005 3.461 -13.830 1.00 97.12 88 GLU A CA 1
ATOM 691 C C . GLU A 1 88 ? 8.561 3.033 -14.119 1.00 97.12 88 GLU A C 1
ATOM 693 O O . GLU A 1 88 ? 8.308 2.366 -15.127 1.00 97.12 88 GLU A O 1
ATOM 698 N N . VAL A 1 89 ? 7.598 3.439 -13.284 1.00 97.44 89 VAL A N 1
ATOM 699 C CA . VAL A 1 89 ? 6.171 3.253 -13.586 1.00 97.44 89 VAL A CA 1
ATOM 700 C C . VAL A 1 89 ? 5.777 4.094 -14.802 1.00 97.44 89 VAL A C 1
ATOM 702 O O . VAL A 1 89 ? 5.161 3.553 -15.719 1.00 97.44 89 VAL A O 1
ATOM 705 N N . ALA A 1 90 ? 6.198 5.361 -14.867 1.00 97.19 90 ALA A N 1
ATOM 706 C CA . ALA A 1 90 ? 5.922 6.251 -15.997 1.00 97.19 90 ALA A CA 1
ATOM 707 C C . ALA A 1 90 ? 6.510 5.728 -17.320 1.00 97.19 90 ALA A C 1
ATOM 709 O O . ALA A 1 90 ? 5.887 5.857 -18.373 1.00 97.19 90 ALA A O 1
ATOM 710 N N . ALA A 1 91 ? 7.676 5.076 -17.265 1.00 97.25 91 ALA A N 1
ATOM 711 C CA . ALA A 1 91 ? 8.298 4.415 -18.411 1.00 97.25 91 ALA A CA 1
ATOM 712 C C . ALA A 1 91 ? 7.629 3.080 -18.807 1.00 97.25 91 ALA A C 1
ATOM 714 O O . ALA A 1 91 ? 8.007 2.486 -19.816 1.00 97.25 91 ALA A O 1
ATOM 715 N N . GLY A 1 92 ? 6.677 2.571 -18.015 1.00 95.81 92 GLY A N 1
ATOM 716 C CA . GLY A 1 92 ? 6.078 1.245 -18.203 1.00 95.81 92 GLY A CA 1
ATOM 717 C C . GLY A 1 92 ? 7.020 0.080 -17.866 1.00 95.81 92 GLY A C 1
ATOM 718 O O . GLY A 1 92 ? 6.726 -1.066 -18.198 1.00 95.81 92 GLY A O 1
ATOM 719 N N . GLY A 1 93 ? 8.155 0.353 -17.212 1.00 94.50 93 GLY A N 1
ATOM 720 C CA . GLY A 1 93 ? 9.161 -0.646 -16.828 1.00 94.50 93 GLY A CA 1
ATOM 721 C C . GLY A 1 93 ? 8.840 -1.379 -15.521 1.00 94.50 93 GLY A C 1
ATOM 722 O O . GLY A 1 93 ? 9.482 -2.375 -15.176 1.00 94.50 93 GLY A O 1
ATOM 723 N N . PHE A 1 94 ? 7.834 -0.917 -14.774 1.00 97.06 94 PHE A N 1
ATOM 724 C CA . PHE A 1 94 ? 7.443 -1.558 -13.525 1.00 97.06 94 PHE A CA 1
ATOM 725 C C . PHE A 1 94 ? 6.672 -2.860 -13.787 1.00 97.06 94 PHE A C 1
ATOM 727 O O . PHE A 1 94 ? 5.480 -2.868 -14.099 1.00 97.06 94 PHE A O 1
ATOM 734 N N . SER A 1 95 ? 7.377 -3.972 -13.601 1.00 96.31 95 SER A N 1
ATOM 735 C CA . SER A 1 95 ? 6.902 -5.337 -13.799 1.00 96.31 95 SER A CA 1
ATOM 736 C C . SER A 1 95 ? 7.382 -6.216 -12.642 1.00 96.31 95 SER A C 1
ATOM 738 O O . SER A 1 95 ? 8.550 -6.158 -12.254 1.00 96.31 95 SER A O 1
ATOM 740 N N . PHE A 1 96 ? 6.471 -7.000 -12.066 1.00 94.31 96 PHE A N 1
ATOM 741 C CA . PHE A 1 96 ? 6.715 -7.853 -10.905 1.00 94.31 96 PHE A CA 1
ATOM 742 C C . PHE A 1 96 ? 6.076 -9.230 -11.109 1.00 94.31 96 PHE A C 1
ATOM 744 O O . PHE A 1 96 ? 4.894 -9.336 -11.427 1.00 94.31 96 PHE A O 1
ATOM 751 N N . GLU A 1 97 ? 6.848 -10.296 -10.900 1.00 96.94 97 GLU A N 1
ATOM 752 C CA . GLU A 1 97 ? 6.353 -11.665 -11.046 1.00 96.94 97 GLU A CA 1
ATOM 753 C C . GLU A 1 97 ? 5.713 -12.184 -9.748 1.00 96.94 97 GLU A C 1
ATOM 755 O O . GLU A 1 97 ? 6.347 -12.258 -8.689 1.00 96.94 97 GLU A O 1
ATOM 760 N N . PHE A 1 98 ? 4.461 -12.629 -9.842 1.00 97.25 98 PHE A N 1
ATOM 761 C CA . PHE A 1 98 ? 3.757 -13.291 -8.754 1.00 97.25 98 PHE A CA 1
ATOM 762 C C . PHE A 1 98 ? 3.074 -14.562 -9.240 1.00 97.25 98 PHE A C 1
ATOM 764 O O . PHE A 1 98 ? 2.128 -14.528 -10.021 1.00 97.25 98 PHE A O 1
ATOM 771 N N . ASP A 1 99 ? 3.538 -15.700 -8.721 1.00 95.62 99 ASP A N 1
ATOM 772 C CA . ASP A 1 99 ? 2.964 -17.015 -9.013 1.00 95.62 99 ASP A CA 1
ATOM 773 C C . ASP A 1 99 ? 2.877 -17.294 -10.522 1.00 95.62 99 ASP A C 1
ATOM 775 O O . ASP A 1 99 ? 1.826 -17.672 -11.042 1.00 95.62 99 ASP A O 1
ATOM 779 N N . GLY A 1 100 ? 3.997 -17.057 -11.215 1.00 95.69 100 GLY A N 1
ATOM 780 C CA . GLY A 1 100 ? 4.159 -17.284 -12.651 1.00 95.69 100 GLY A CA 1
ATOM 781 C C . GLY A 1 100 ? 3.460 -16.264 -13.552 1.00 95.69 100 GLY A C 1
ATOM 782 O O . GLY A 1 100 ? 3.560 -16.374 -14.769 1.00 95.69 100 GLY A O 1
ATOM 783 N N . GLU A 1 101 ? 2.753 -15.279 -12.990 1.00 95.94 101 GLU A N 1
ATOM 784 C CA . GLU A 1 101 ? 2.155 -14.181 -13.748 1.00 95.94 101 GLU A CA 1
ATOM 785 C C . GLU A 1 101 ? 3.008 -12.921 -13.609 1.00 95.94 101 GLU A C 1
ATOM 787 O O . GLU A 1 101 ? 3.455 -12.573 -12.514 1.00 95.94 101 GLU A O 1
ATOM 792 N N . ASN A 1 102 ? 3.212 -12.225 -14.723 1.00 96.88 102 ASN A N 1
ATOM 793 C CA . ASN A 1 102 ? 3.883 -10.938 -14.732 1.00 96.88 102 ASN A CA 1
ATOM 794 C C . ASN A 1 102 ? 2.853 -9.813 -14.559 1.00 96.88 102 ASN A C 1
ATOM 796 O O . ASN A 1 102 ? 2.059 -9.542 -15.458 1.00 96.88 102 ASN A O 1
ATOM 800 N N . LEU A 1 103 ? 2.880 -9.166 -13.396 1.00 96.00 103 LEU A N 1
ATOM 801 C CA . LEU A 1 103 ? 2.003 -8.058 -13.047 1.00 96.00 103 LEU A CA 1
ATOM 802 C C . LEU A 1 103 ? 2.696 -6.742 -13.394 1.00 96.00 103 LEU A C 1
ATOM 804 O O . LEU A 1 103 ? 3.729 -6.400 -12.815 1.00 96.00 103 LEU A O 1
ATOM 808 N N . GLN A 1 104 ? 2.112 -5.989 -14.319 1.00 96.81 104 GLN A N 1
ATOM 809 C CA . GLN A 1 104 ? 2.612 -4.671 -14.708 1.00 96.81 104 GLN A CA 1
ATOM 810 C C . GLN A 1 104 ? 1.837 -3.559 -14.008 1.00 96.81 104 GLN A C 1
ATOM 812 O O . GLN A 1 104 ? 0.623 -3.676 -13.807 1.00 96.81 104 GLN A O 1
ATOM 817 N N . ALA A 1 105 ? 2.534 -2.478 -13.657 1.00 97.00 105 ALA A N 1
ATOM 818 C CA . ALA A 1 105 ? 1.872 -1.263 -13.204 1.00 97.00 105 ALA A CA 1
ATOM 819 C C . ALA A 1 105 ? 1.350 -0.441 -14.391 1.00 97.00 105 ALA A C 1
ATOM 821 O O . ALA A 1 105 ? 1.993 -0.368 -15.436 1.00 97.00 105 ALA A O 1
ATOM 822 N N . ALA A 1 106 ? 0.196 0.205 -14.229 1.00 96.06 106 ALA A N 1
ATOM 823 C CA . ALA A 1 106 ? -0.308 1.154 -15.220 1.00 96.06 106 ALA A CA 1
ATOM 824 C C . ALA A 1 106 ? 0.526 2.449 -15.206 1.00 96.06 106 ALA A C 1
ATOM 826 O O . ALA A 1 106 ? 0.826 2.969 -14.126 1.00 96.06 106 ALA A O 1
ATOM 827 N N . HIS A 1 107 ? 0.867 2.971 -16.390 1.00 95.50 107 HIS A N 1
ATOM 828 C CA . HIS A 1 107 ? 1.887 4.018 -16.564 1.00 95.50 107 HIS A CA 1
ATOM 829 C C . HIS A 1 107 ? 1.606 5.330 -15.805 1.00 95.50 107 HIS A C 1
ATOM 831 O O . HIS A 1 107 ? 2.521 6.009 -15.360 1.00 95.50 107 HIS A O 1
ATOM 837 N N . ASP A 1 108 ? 0.335 5.665 -15.616 1.00 95.12 108 ASP A N 1
ATOM 838 C CA . ASP A 1 108 ? -0.182 6.899 -15.016 1.00 95.12 108 ASP A CA 1
ATOM 839 C C . ASP A 1 108 ? -0.766 6.671 -13.616 1.00 95.12 108 ASP A C 1
ATOM 841 O O . ASP A 1 108 ? -1.444 7.527 -13.045 1.00 95.12 108 ASP A O 1
ATOM 845 N N . SER A 1 109 ? -0.543 5.485 -13.052 1.00 96.06 109 SER A N 1
ATOM 846 C CA . SER A 1 109 ? -1.171 5.104 -11.791 1.00 96.06 109 SER A CA 1
ATOM 847 C C . SER A 1 109 ? -0.373 5.459 -10.548 1.00 96.06 109 SER A C 1
ATOM 849 O O . SER A 1 109 ? -0.926 5.385 -9.447 1.00 96.06 109 SER A O 1
ATOM 851 N N . PHE A 1 110 ? 0.900 5.820 -10.712 1.00 96.94 110 PHE A N 1
ATOM 852 C CA . PHE A 1 110 ? 1.761 6.162 -9.595 1.00 96.94 110 PHE A CA 1
ATOM 853 C C . PHE A 1 110 ? 1.317 7.475 -8.952 1.00 96.94 110 PHE A C 1
ATOM 855 O O . PHE A 1 110 ? 1.116 8.485 -9.624 1.00 96.94 110 PHE A O 1
ATOM 862 N N . LYS A 1 111 ? 1.163 7.459 -7.630 1.00 96.44 111 LYS A N 1
ATOM 863 C CA . LYS A 1 111 ? 0.914 8.651 -6.821 1.00 96.44 111 LYS A CA 1
ATOM 864 C C . LYS A 1 111 ? 1.738 8.561 -5.550 1.00 96.44 111 LYS A C 1
ATOM 866 O O . LYS A 1 111 ? 1.634 7.574 -4.820 1.00 96.44 111 LYS A O 1
ATOM 871 N N . SER A 1 112 ? 2.490 9.610 -5.253 1.00 95.00 112 SER A N 1
ATOM 872 C CA . SER A 1 112 ? 3.158 9.800 -3.971 1.00 95.00 112 SER A CA 1
ATOM 873 C C . SER A 1 112 ? 2.537 11.001 -3.256 1.00 95.00 112 SER A C 1
ATOM 875 O O . SER A 1 112 ? 2.213 12.019 -3.865 1.00 95.00 112 SER A O 1
ATOM 877 N N . ASN A 1 113 ? 2.302 10.870 -1.953 1.00 92.56 113 ASN A N 1
ATOM 878 C CA . ASN A 1 113 ? 1.900 11.990 -1.113 1.00 92.56 113 ASN A CA 1
ATOM 879 C C . ASN A 1 113 ? 2.764 11.989 0.154 1.00 92.56 113 ASN A C 1
ATOM 881 O O . ASN A 1 113 ? 2.679 11.030 0.936 1.00 92.56 113 ASN A O 1
ATOM 885 N N . PRO A 1 114 ? 3.615 13.008 0.367 1.00 86.44 114 PRO A N 1
ATOM 886 C CA . PRO A 1 114 ? 4.350 13.138 1.612 1.00 86.44 114 PRO A CA 1
ATOM 887 C C . PRO A 1 114 ? 3.355 13.367 2.753 1.00 86.44 114 PRO A C 1
ATOM 889 O O . PRO A 1 114 ? 2.591 14.329 2.766 1.00 86.44 114 PRO A O 1
ATOM 892 N N . TYR A 1 115 ? 3.352 12.454 3.717 1.00 77.44 115 TYR A N 1
ATOM 893 C CA . TYR A 1 115 ? 2.558 12.563 4.927 1.00 77.44 115 TYR A CA 1
ATOM 894 C C . TYR A 1 115 ? 3.489 13.010 6.049 1.00 77.44 115 TYR A C 1
ATOM 896 O O . TYR A 1 115 ? 4.304 12.228 6.543 1.00 77.44 115 TYR A O 1
ATOM 904 N N . GLU A 1 116 ? 3.388 14.273 6.465 1.00 68.69 116 GLU A N 1
ATOM 905 C CA . GLU A 1 116 ? 4.058 14.689 7.694 1.00 68.69 116 GLU A CA 1
ATOM 906 C C . GLU A 1 116 ? 3.319 14.006 8.848 1.00 68.69 116 GLU A C 1
ATOM 908 O O . GLU A 1 116 ? 2.151 14.300 9.126 1.00 68.69 116 GLU A O 1
ATOM 913 N N . VAL A 1 117 ? 3.969 13.027 9.484 1.00 66.75 117 VAL A N 1
ATOM 914 C CA . VAL A 1 117 ? 3.428 12.416 10.694 1.00 66.75 117 VAL A CA 1
ATOM 915 C C . VAL A 1 117 ? 3.445 13.517 11.736 1.00 66.75 117 VAL A C 1
ATOM 917 O O . VAL A 1 117 ? 4.486 13.835 12.307 1.00 66.75 117 VAL A O 1
ATOM 920 N N . SER A 1 118 ? 2.292 14.153 11.949 1.00 60.03 118 SER A N 1
ATOM 921 C CA . SER A 1 118 ? 2.128 15.027 13.101 1.00 60.03 118 SER A CA 1
ATOM 922 C C . SER A 1 118 ? 2.552 14.208 14.319 1.00 60.03 118 SER A C 1
ATOM 924 O O . SER A 1 118 ? 2.113 13.053 14.421 1.00 60.03 118 SER A O 1
ATOM 926 N N . PRO A 1 119 ? 3.427 14.743 15.193 1.00 66.62 119 PRO A N 1
ATOM 927 C CA . PRO A 1 119 ? 3.904 14.002 16.351 1.00 66.62 119 PRO A CA 1
ATOM 928 C C . PRO A 1 119 ? 2.688 13.403 17.053 1.00 66.62 119 PRO A C 1
ATOM 930 O O . PRO A 1 119 ? 1.654 14.087 17.113 1.00 66.62 119 PRO A O 1
ATOM 933 N N . PRO A 1 120 ? 2.759 12.132 17.500 1.00 58.78 120 PRO A N 1
ATOM 934 C CA . PRO A 1 120 ? 1.623 11.481 18.124 1.00 58.78 120 PRO A CA 1
ATOM 935 C C . PRO A 1 120 ? 1.094 12.450 19.166 1.00 58.78 120 PRO A C 1
ATOM 937 O O . PRO A 1 120 ? 1.818 12.836 20.083 1.00 58.78 120 PRO A O 1
ATOM 940 N N . THR A 1 121 ? -0.134 12.934 18.968 1.00 50.75 121 THR A N 1
ATOM 941 C CA . THR A 1 121 ? -0.779 13.755 19.979 1.00 50.75 121 THR A CA 1
ATOM 942 C C . THR A 1 121 ? -0.987 12.790 21.121 1.00 50.75 121 THR A C 1
ATOM 944 O O . THR A 1 121 ? -1.928 11.994 21.099 1.00 50.75 121 THR A O 1
ATOM 947 N N . THR A 1 122 ? -0.029 12.767 22.048 1.00 51.97 122 THR A N 1
ATOM 948 C CA . THR A 1 122 ? -0.117 12.029 23.291 1.00 51.97 122 THR A CA 1
ATOM 949 C C . THR A 1 122 ? -1.404 12.524 23.897 1.00 51.97 122 THR A C 1
ATOM 951 O O . THR A 1 122 ? -1.470 13.647 24.398 1.00 51.97 122 THR A O 1
ATOM 954 N N . LYS A 1 123 ? -2.476 11.739 23.746 1.00 53.81 123 LYS A N 1
ATOM 955 C CA . LYS A 1 123 ? -3.702 12.000 24.480 1.00 53.81 123 LYS A CA 1
ATOM 956 C C . LYS A 1 123 ? -3.213 12.108 25.919 1.00 53.81 123 LYS A C 1
ATOM 958 O O . LYS A 1 123 ? -2.553 11.159 26.360 1.00 53.81 123 LYS A O 1
ATOM 963 N N . PRO A 1 124 ? -3.411 13.254 26.598 1.00 57.97 124 PRO A N 1
ATOM 964 C CA . PRO A 1 124 ? -2.993 13.370 27.983 1.00 57.97 124 PRO A CA 1
ATOM 965 C C . PRO A 1 124 ? -3.544 12.134 28.688 1.00 57.97 124 PRO A C 1
ATOM 967 O O . PRO A 1 124 ? -4.681 11.760 28.366 1.00 57.97 124 PRO A O 1
ATOM 970 N N . PRO A 1 125 ? -2.732 11.445 29.513 1.00 55.00 125 PRO A N 1
ATOM 971 C CA . PRO A 1 125 ? -3.122 10.187 30.128 1.00 55.00 125 PRO A CA 1
ATOM 972 C C . PRO A 1 125 ? -4.533 10.374 30.654 1.00 55.00 125 PRO A C 1
ATOM 974 O O . PRO A 1 125 ? -4.793 11.234 31.498 1.00 55.00 125 PRO A O 1
ATOM 977 N N . ARG A 1 126 ? -5.483 9.677 30.024 1.00 56.62 126 ARG A N 1
ATOM 978 C CA . ARG A 1 126 ? -6.869 9.761 30.441 1.00 56.62 126 ARG A CA 1
ATOM 979 C C . ARG A 1 126 ? -6.818 9.188 31.840 1.00 56.62 126 ARG A C 1
ATOM 981 O O . ARG A 1 126 ? -6.430 8.034 32.008 1.00 56.62 126 ARG A O 1
ATOM 988 N N . ASN A 1 127 ? -7.071 10.024 32.840 1.00 68.19 127 ASN A N 1
ATOM 989 C CA . ASN A 1 127 ? -7.102 9.607 34.230 1.00 68.19 127 ASN A CA 1
ATOM 990 C C . ASN A 1 127 ? -8.337 8.715 34.417 1.00 68.19 127 ASN A C 1
ATOM 992 O O . ASN A 1 127 ? -9.288 9.096 35.092 1.00 68.19 127 ASN A O 1
ATOM 996 N N . ASP A 1 128 ? -8.350 7.537 33.796 1.00 69.25 128 ASP A N 1
ATOM 997 C CA . ASP A 1 128 ? -9.417 6.554 33.923 1.00 69.25 128 ASP A CA 1
ATOM 998 C C . ASP A 1 128 ? -9.564 6.170 35.400 1.00 69.25 128 ASP A C 1
ATOM 1000 O O . ASP A 1 128 ? -10.674 5.946 35.867 1.00 69.25 128 ASP A O 1
ATOM 1004 N N . LEU A 1 129 ? -8.478 6.258 36.181 1.00 76.31 129 LEU A N 1
ATOM 1005 C CA . LEU A 1 129 ? -8.500 6.175 37.640 1.00 76.31 129 LEU A CA 1
ATOM 1006 C C . LEU A 1 129 ? -9.456 7.198 38.284 1.00 76.31 129 LEU A C 1
ATOM 1008 O O . LEU A 1 129 ? -10.235 6.838 39.159 1.00 76.31 129 LEU A O 1
ATOM 1012 N N . VAL A 1 130 ? -9.442 8.459 37.838 1.00 79.88 130 VAL A N 1
ATOM 1013 C CA . VAL A 1 130 ? -10.349 9.505 38.345 1.00 79.88 130 VAL A CA 1
ATOM 1014 C C . VAL A 1 130 ? -11.790 9.195 37.943 1.00 79.88 130 VAL A C 1
ATOM 1016 O O . VAL A 1 130 ? -12.691 9.344 38.762 1.00 79.88 130 VAL A O 1
ATOM 1019 N N . VAL A 1 131 ? -12.013 8.689 36.726 1.00 81.81 131 VAL A N 1
ATOM 1020 C CA . VAL A 1 131 ? -13.347 8.257 36.276 1.00 81.81 131 VAL A CA 1
ATOM 1021 C C . VAL A 1 131 ? -13.872 7.100 37.140 1.00 81.81 131 VAL A C 1
ATOM 1023 O O . VAL A 1 131 ? -15.012 7.157 37.600 1.00 81.81 131 VAL A O 1
ATOM 1026 N N . TYR A 1 132 ? -13.044 6.097 37.446 1.00 86.19 132 TYR A N 1
ATOM 1027 C CA . TYR A 1 132 ? -13.415 4.983 38.326 1.00 86.19 132 TYR A CA 1
ATOM 1028 C C . TYR A 1 132 ? -13.689 5.426 39.770 1.00 86.19 132 TYR A C 1
ATOM 1030 O O . TYR A 1 132 ? -14.657 4.959 40.372 1.00 86.19 132 TYR A O 1
ATOM 1038 N N . ILE A 1 133 ? -12.894 6.355 40.316 1.00 87.94 133 ILE A N 1
ATOM 1039 C CA . ILE A 1 133 ? -13.117 6.914 41.661 1.00 87.94 133 ILE A CA 1
ATOM 1040 C C . ILE A 1 133 ? -14.473 7.628 41.725 1.00 87.94 133 ILE A C 1
ATOM 1042 O O . ILE A 1 133 ? -15.241 7.399 42.659 1.00 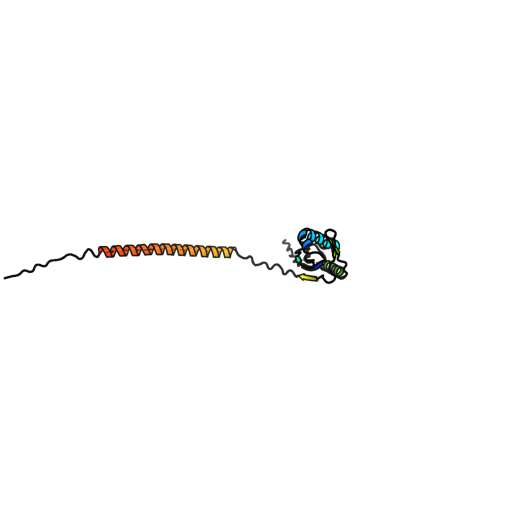87.94 133 ILE A O 1
ATOM 1046 N N . VAL A 1 134 ? -14.808 8.441 40.716 1.00 90.94 134 VAL A N 1
ATOM 1047 C CA . VAL A 1 134 ? -16.097 9.152 40.666 1.00 90.94 134 VAL A CA 1
ATOM 1048 C C . VAL A 1 134 ? -17.269 8.167 40.610 1.00 90.94 134 VAL A C 1
ATOM 1050 O O . VAL A 1 134 ? -18.227 8.324 41.366 1.00 90.94 134 VAL A O 1
ATOM 1053 N N . ILE A 1 135 ? -17.182 7.114 39.788 1.00 92.50 135 ILE A N 1
ATOM 1054 C CA . ILE A 1 135 ? -18.229 6.080 39.699 1.00 92.50 135 ILE A CA 1
ATOM 1055 C C . ILE A 1 135 ? -18.421 5.368 41.050 1.00 92.50 135 ILE A C 1
ATOM 1057 O O . ILE A 1 135 ? -19.558 5.172 41.485 1.00 92.50 135 ILE A O 1
ATOM 1061 N N . GLY A 1 136 ? -17.330 5.028 41.744 1.00 94.12 136 GLY A N 1
ATOM 1062 C CA . GLY A 1 136 ? -17.385 4.378 43.057 1.00 94.12 136 GLY A CA 1
ATOM 1063 C C . GLY A 1 136 ? -18.087 5.225 44.125 1.00 94.12 136 GLY A C 1
ATOM 1064 O O . GLY A 1 136 ? -18.938 4.716 44.857 1.00 94.12 136 GLY A O 1
ATOM 1065 N N . VAL A 1 137 ? -17.792 6.529 44.179 1.00 95.69 137 VAL A N 1
ATOM 1066 C CA . VAL A 1 137 ? -18.419 7.456 45.141 1.00 95.69 137 VAL A CA 1
ATOM 1067 C C . VAL A 1 137 ? -19.920 7.601 44.879 1.00 95.69 137 VAL A C 1
ATOM 1069 O O . VAL A 1 137 ? -20.713 7.572 45.820 1.00 95.69 137 VAL A O 1
ATOM 1072 N N . VAL A 1 138 ? -20.331 7.699 43.610 1.00 96.12 138 VAL A N 1
ATOM 1073 C CA . VAL A 1 138 ? -21.753 7.816 43.246 1.00 96.12 138 VAL A CA 1
ATOM 1074 C C . VAL A 1 138 ? -22.536 6.568 43.667 1.00 96.12 138 VAL A C 1
ATOM 1076 O O . VAL A 1 138 ? -23.603 6.695 44.267 1.00 96.12 138 VAL A O 1
ATOM 1079 N N . LEU A 1 139 ? -21.995 5.367 43.434 1.00 96.56 139 LEU A N 1
ATOM 1080 C CA . LEU A 1 139 ? -22.643 4.117 43.853 1.00 96.56 139 LEU A CA 1
ATOM 1081 C C . LEU A 1 139 ? -22.785 4.015 45.378 1.00 96.56 139 LEU A C 1
ATOM 1083 O O . LEU A 1 139 ? -23.841 3.608 45.866 1.00 96.56 139 LEU A O 1
ATOM 1087 N N . ALA A 1 140 ? -21.769 4.433 46.138 1.00 96.88 140 ALA A N 1
ATOM 1088 C CA . ALA A 1 140 ? -21.822 4.424 47.599 1.00 96.88 140 ALA A CA 1
ATOM 1089 C C . ALA A 1 140 ? -22.930 5.344 48.146 1.00 96.88 140 ALA A C 1
ATOM 1091 O O . ALA A 1 140 ? -23.690 4.940 49.028 1.00 96.88 140 ALA A O 1
ATOM 1092 N N . ILE A 1 141 ? -23.076 6.553 47.587 1.00 96.69 141 ILE A N 1
ATOM 1093 C CA . ILE A 1 141 ? -24.122 7.506 47.992 1.00 96.69 141 ILE A CA 1
ATOM 1094 C C . ILE A 1 141 ? -25.520 6.934 47.720 1.00 96.69 141 ILE A C 1
ATOM 1096 O O . ILE A 1 141 ? -26.395 7.018 48.583 1.00 96.69 141 ILE A O 1
ATOM 1100 N N . VAL A 1 142 ? -25.730 6.306 46.559 1.00 97.06 142 VAL A N 1
ATOM 1101 C CA . VAL A 1 142 ? -27.022 5.694 46.203 1.00 97.06 142 VAL A CA 1
ATOM 1102 C C . VAL A 1 142 ? -27.410 4.595 47.197 1.00 97.06 142 VAL A C 1
ATOM 1104 O O . VAL A 1 142 ? -28.551 4.561 47.658 1.00 97.06 142 VAL A O 1
ATOM 1107 N N . VAL A 1 143 ? -26.465 3.737 47.596 1.00 96.75 143 VAL A N 1
ATOM 1108 C CA . VAL A 1 143 ? -26.715 2.671 48.584 1.00 96.75 143 VAL A CA 1
ATOM 1109 C C . VAL A 1 143 ? -27.078 3.248 49.956 1.00 96.75 143 VAL A C 1
ATOM 1111 O O . VAL A 1 143 ? -28.011 2.757 50.595 1.00 96.75 143 VAL A O 1
ATOM 1114 N N . ILE A 1 144 ? -26.399 4.314 50.396 1.00 96.50 144 ILE A N 1
ATOM 1115 C CA . ILE A 1 144 ? -26.704 4.990 51.668 1.00 96.50 144 ILE A CA 1
ATOM 1116 C C . ILE A 1 144 ? -28.121 5.572 51.647 1.00 96.50 144 ILE A C 1
ATOM 1118 O O . ILE A 1 144 ? -28.869 5.380 52.606 1.00 96.50 144 ILE A O 1
ATOM 1122 N N . ILE A 1 145 ? -28.519 6.235 50.555 1.00 96.19 145 ILE A N 1
ATOM 1123 C CA . ILE A 1 145 ? -29.871 6.797 50.412 1.00 96.19 145 ILE A CA 1
ATOM 1124 C C . ILE A 1 145 ? -30.924 5.690 50.521 1.00 96.19 145 ILE A C 1
ATOM 1126 O O . ILE A 1 145 ? -31.873 5.835 51.289 1.00 96.19 145 ILE A O 1
ATOM 1130 N N . ILE A 1 146 ? -30.728 4.559 49.832 1.00 96.06 146 ILE A N 1
ATOM 1131 C CA . ILE A 1 146 ? -31.641 3.407 49.905 1.00 96.06 146 ILE A CA 1
ATOM 1132 C C . ILE A 1 146 ? -31.752 2.893 51.347 1.00 96.06 146 ILE A C 1
ATOM 1134 O O . ILE A 1 146 ? -32.862 2.689 51.841 1.00 96.06 146 ILE A O 1
ATOM 1138 N N . PHE A 1 147 ? -30.628 2.732 52.053 1.00 95.81 147 PHE A N 1
ATOM 1139 C CA . PHE A 1 147 ? -30.622 2.286 53.450 1.00 95.81 147 PHE A CA 1
ATOM 1140 C C . PHE A 1 147 ? -31.379 3.242 54.375 1.00 95.81 147 PHE A C 1
ATOM 1142 O O . PHE A 1 147 ? -32.208 2.803 55.175 1.00 95.81 147 PHE A O 1
ATOM 1149 N N . VAL A 1 148 ? -31.140 4.550 54.251 1.00 95.44 148 VAL A N 1
ATOM 1150 C CA . VAL A 1 148 ? -31.835 5.571 55.047 1.00 95.44 148 VAL A CA 1
ATOM 1151 C C . VAL A 1 148 ? -33.332 5.567 54.740 1.00 95.44 148 VAL A C 1
ATOM 1153 O O . VAL A 1 148 ? -34.139 5.602 55.669 1.00 95.44 148 VAL A O 1
ATOM 1156 N N . SER A 1 149 ? -33.723 5.458 53.467 1.00 91.94 149 SER A N 1
ATOM 1157 C CA . SER A 1 149 ? -35.128 5.341 53.067 1.00 91.94 149 SER A CA 1
ATOM 1158 C C . SER A 1 149 ? -35.794 4.095 53.656 1.00 91.94 149 SER 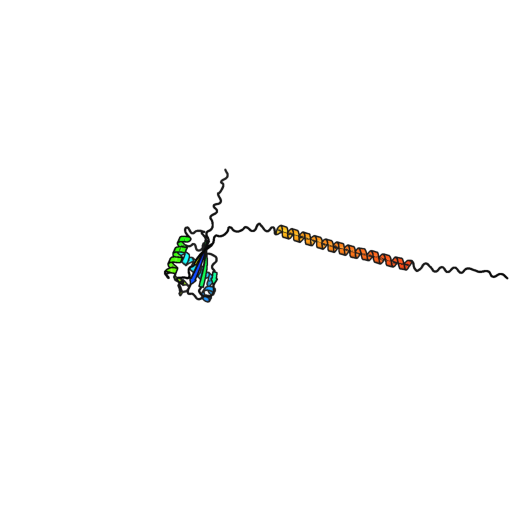A C 1
ATOM 1160 O O . SER A 1 149 ? -36.897 4.202 54.187 1.00 91.94 149 SER A O 1
ATOM 1162 N N . LEU A 1 150 ? -35.130 2.934 53.644 1.00 93.25 150 LEU A N 1
ATOM 1163 C CA . LEU A 1 150 ? -35.651 1.707 54.257 1.00 93.25 150 LEU A CA 1
ATOM 1164 C C . LEU A 1 150 ? -35.832 1.860 55.773 1.00 93.25 150 LEU A C 1
ATOM 1166 O O . LEU A 1 150 ? -36.902 1.546 56.300 1.00 93.25 150 LEU A O 1
ATOM 1170 N N . ILE A 1 151 ? -34.830 2.402 56.472 1.00 92.56 151 ILE A N 1
ATOM 1171 C CA . ILE A 1 151 ? -34.908 2.656 57.917 1.00 92.56 151 ILE A CA 1
ATOM 1172 C C . ILE A 1 151 ? -36.041 3.639 58.222 1.00 92.56 151 ILE A C 1
ATOM 1174 O O . ILE A 1 151 ? -36.811 3.417 59.159 1.00 92.56 151 ILE A O 1
ATOM 1178 N N . TYR A 1 152 ? -36.191 4.699 57.427 1.00 91.25 152 TYR A N 1
ATOM 1179 C CA . TYR A 1 152 ? -37.258 5.681 57.594 1.00 91.25 152 TYR A CA 1
ATOM 1180 C C . TYR A 1 152 ? -38.645 5.059 57.382 1.00 91.25 152 TYR A C 1
ATOM 1182 O O . TYR A 1 152 ? -39.533 5.248 58.217 1.00 91.25 152 TYR A O 1
ATOM 1190 N N . CYS A 1 153 ? -38.821 4.252 56.332 1.00 86.69 153 CYS A N 1
ATOM 1191 C CA . CYS A 1 153 ? -40.065 3.531 56.055 1.00 86.69 153 CYS A CA 1
ATOM 1192 C C . CYS A 1 153 ? -40.449 2.574 57.196 1.00 86.69 153 CYS A C 1
ATOM 1194 O O . CYS A 1 153 ? -41.594 2.586 57.651 1.00 86.69 153 CYS A O 1
ATOM 1196 N N . VAL A 1 154 ? -39.492 1.799 57.721 1.00 84.69 154 VAL A N 1
ATOM 1197 C CA . VAL A 1 154 ? -39.729 0.874 58.847 1.00 84.69 154 VAL A CA 1
ATOM 1198 C C . VAL A 1 154 ? -39.973 1.629 60.160 1.00 84.69 154 VAL A C 1
ATOM 1200 O O . VAL A 1 154 ? -40.763 1.202 61.000 1.00 84.69 154 VAL A O 1
ATOM 1203 N N . SER A 1 155 ? -39.330 2.779 60.353 1.00 79.44 155 SER A N 1
ATOM 1204 C CA . SER A 1 155 ? -39.529 3.606 61.549 1.00 79.44 155 SER A CA 1
ATOM 1205 C C . SER A 1 155 ? -40.882 4.321 61.542 1.00 79.44 155 SER A C 1
ATOM 1207 O O . SER A 1 155 ? -41.478 4.526 62.602 1.00 79.44 155 SER A O 1
ATOM 1209 N N . LYS A 1 156 ? -41.392 4.693 60.360 1.00 76.62 156 LYS A N 1
ATOM 1210 C CA . LYS A 1 156 ? -42.711 5.315 60.205 1.00 76.62 156 LYS A CA 1
ATOM 1211 C C . LYS A 1 156 ? -43.843 4.322 60.489 1.00 76.62 156 LYS A C 1
ATOM 1213 O O . LYS A 1 156 ? -44.754 4.665 61.239 1.00 76.62 156 LYS A O 1
ATOM 1218 N N . SER A 1 157 ? -43.752 3.083 59.998 1.00 67.62 157 SER A N 1
ATOM 1219 C CA . SER A 1 157 ? -44.794 2.064 60.222 1.00 67.62 157 SER A CA 1
ATOM 1220 C C . SER A 1 157 ? -44.985 1.717 61.706 1.00 67.62 157 SER A C 1
ATOM 1222 O O . SER A 1 157 ? -46.116 1.563 62.168 1.00 67.62 157 SER A O 1
ATOM 1224 N N . LYS A 1 158 ? -43.906 1.709 62.504 1.00 65.50 158 LYS A N 1
ATOM 1225 C CA . LYS A 1 158 ? -43.996 1.499 63.962 1.00 65.50 158 LYS A CA 1
ATOM 1226 C C . LYS A 1 158 ? -44.735 2.626 64.696 1.00 65.50 158 LYS A C 1
ATOM 1228 O O . LYS A 1 158 ? -45.402 2.368 65.695 1.00 65.50 158 LYS A O 1
ATOM 1233 N N . LYS A 1 159 ? -44.664 3.868 64.200 1.00 62.09 159 LYS A N 1
ATOM 1234 C CA . LYS A 1 159 ? -45.367 5.018 64.802 1.00 62.09 159 LYS A CA 1
ATOM 1235 C C . LYS A 1 159 ? -46.867 5.025 64.496 1.00 62.09 159 LYS A C 1
ATOM 1237 O O . LYS A 1 159 ? -47.636 5.587 65.273 1.00 62.09 159 LYS A O 1
ATOM 1242 N N . GLU A 1 160 ? -47.289 4.397 63.403 1.00 60.00 160 GLU A N 1
ATOM 1243 C CA . GLU A 1 160 ? -48.703 4.302 63.020 1.00 60.00 160 GLU A CA 1
ATOM 1244 C C . GLU A 1 160 ? -49.416 3.130 63.720 1.00 60.00 160 GLU A C 1
ATOM 1246 O O . GLU A 1 160 ? -50.568 3.277 64.128 1.00 60.00 160 GLU A O 1
ATOM 1251 N N . ALA A 1 161 ? -48.719 2.018 63.990 1.00 58.22 161 ALA A N 1
ATOM 1252 C CA . ALA A 1 161 ? -49.264 0.903 64.776 1.00 58.22 161 ALA A CA 1
ATOM 1253 C C . ALA A 1 161 ? -49.511 1.268 66.257 1.00 58.22 161 ALA A C 1
ATOM 1255 O O . ALA A 1 161 ? -50.528 0.882 66.831 1.00 58.22 161 ALA A O 1
ATOM 1256 N N . ALA A 1 162 ? -48.640 2.084 66.863 1.00 57.53 162 ALA A N 1
ATOM 1257 C CA . ALA A 1 162 ? -48.792 2.527 68.255 1.00 57.53 162 ALA A CA 1
ATOM 1258 C C . ALA A 1 162 ? -49.958 3.516 68.474 1.00 57.53 162 ALA A C 1
ATOM 1260 O O . ALA A 1 162 ? -50.441 3.665 69.595 1.00 57.53 162 ALA A O 1
ATOM 1261 N N . LYS A 1 163 ? -50.438 4.195 67.419 1.00 55.50 163 LYS A N 1
ATOM 1262 C CA . LYS A 1 163 ? -51.592 5.105 67.518 1.00 55.50 163 LYS A CA 1
ATOM 1263 C C . LYS A 1 163 ? -52.937 4.372 67.480 1.00 55.50 163 LYS A C 1
ATOM 1265 O O . LYS A 1 163 ? -53.856 4.825 68.153 1.00 55.50 163 LYS A O 1
ATOM 1270 N N . LYS A 1 164 ? -53.046 3.235 66.777 1.00 55.09 164 LYS A N 1
ATOM 1271 C CA . LYS A 1 164 ? -54.291 2.443 66.721 1.00 55.09 164 LYS A CA 1
ATOM 1272 C C . LYS A 1 164 ? -54.622 1.729 68.040 1.00 55.09 164 LYS A C 1
ATOM 1274 O O . LYS A 1 164 ? -55.780 1.707 68.427 1.00 55.09 164 LYS A O 1
ATOM 1279 N N . GLN A 1 165 ? -53.630 1.252 68.798 1.00 54.62 165 GLN A N 1
ATOM 1280 C CA . GLN A 1 165 ? -53.888 0.642 70.117 1.00 54.62 165 GLN A CA 1
ATOM 1281 C C . GLN A 1 165 ? -54.332 1.644 71.199 1.00 54.62 165 GLN A C 1
ATOM 1283 O O . GLN A 1 165 ? -54.940 1.246 72.191 1.00 54.62 165 GLN A O 1
ATOM 1288 N N . LYS A 1 166 ? -54.051 2.945 71.031 1.00 52.53 166 LYS A N 1
ATOM 1289 C CA . LYS A 1 166 ? -54.448 3.975 72.004 1.00 52.53 166 LYS A CA 1
ATOM 1290 C C . LYS A 1 166 ? -55.891 4.466 71.809 1.00 52.53 166 LYS A C 1
ATOM 1292 O O . LYS A 1 166 ? -56.463 4.962 72.771 1.00 52.53 166 LYS A O 1
ATOM 1297 N N . SER A 1 167 ? -56.487 4.319 70.619 1.00 54.91 167 SER A N 1
ATOM 1298 C CA . SER A 1 167 ? -57.897 4.682 70.395 1.00 54.91 167 SER A CA 1
ATOM 1299 C C . SER A 1 167 ? -58.879 3.598 70.846 1.00 54.91 167 SER A C 1
ATOM 1301 O O . SER A 1 167 ? -59.973 3.934 71.268 1.00 54.91 167 SER A O 1
ATOM 1303 N N . GLU A 1 168 ? -58.486 2.322 70.840 1.00 52.88 168 GLU A N 1
ATOM 1304 C CA . GLU A 1 168 ? -59.371 1.209 71.236 1.00 52.88 168 GLU A CA 1
ATOM 1305 C C . GLU A 1 168 ? -59.494 1.042 72.768 1.00 52.88 168 GLU A C 1
ATOM 1307 O O . GLU A 1 168 ? -60.498 0.554 73.269 1.00 52.88 168 GLU A O 1
ATOM 1312 N N . ASN A 1 169 ? -58.514 1.525 73.545 1.00 51.25 169 ASN A N 1
ATOM 1313 C CA . ASN A 1 169 ? -58.561 1.509 75.020 1.00 51.25 169 ASN A CA 1
ATOM 1314 C C . ASN A 1 169 ? -59.269 2.729 75.645 1.00 51.25 169 ASN A C 1
ATOM 1316 O O . ASN A 1 169 ? -59.443 2.782 76.861 1.00 51.25 169 ASN A O 1
ATOM 1320 N N . LEU A 1 170 ? -59.644 3.727 74.837 1.00 54.97 170 LEU A N 1
ATOM 1321 C CA . LEU A 1 170 ? -60.330 4.942 75.297 1.00 54.97 170 LEU A CA 1
ATOM 1322 C C . LEU A 1 170 ? -61.852 4.881 75.111 1.00 54.97 170 LEU A C 1
ATOM 1324 O O . LEU A 1 170 ? -62.545 5.717 75.673 1.00 54.97 170 LEU A O 1
ATOM 1328 N N . GLU A 1 171 ? -62.375 3.882 74.395 1.00 52.56 171 GLU A N 1
ATOM 1329 C CA . GLU A 1 171 ? -63.820 3.729 74.159 1.00 52.56 171 GLU A CA 1
ATOM 1330 C C . GLU A 1 171 ? -64.514 2.813 75.191 1.00 52.56 171 GLU A C 1
ATOM 1332 O O . GLU A 1 171 ? -65.735 2.799 75.286 1.00 52.56 171 GLU A O 1
ATOM 1337 N N . PHE A 1 172 ? -63.765 2.087 76.034 1.00 51.50 172 PHE A N 1
ATOM 1338 C CA . PHE A 1 172 ? -64.338 1.143 77.012 1.00 51.50 172 PHE A CA 1
ATOM 1339 C C . PHE A 1 172 ? -64.561 1.733 78.422 1.00 51.50 172 PHE A C 1
ATOM 1341 O O . PHE A 1 172 ? -64.816 0.989 79.366 1.00 51.50 172 PHE A O 1
ATOM 1348 N N . ARG A 1 173 ? -64.430 3.055 78.617 1.00 53.09 173 ARG A N 1
ATOM 1349 C CA . ARG A 1 173 ? -64.416 3.666 79.965 1.00 53.09 173 ARG A CA 1
ATOM 1350 C C . ARG A 1 173 ? -65.544 4.654 80.291 1.00 53.09 173 ARG A C 1
ATOM 1352 O O . ARG A 1 173 ? -65.518 5.200 81.387 1.00 53.09 173 ARG A O 1
ATOM 1359 N N . ASP A 1 174 ? -66.540 4.813 79.418 1.00 53.72 174 ASP A N 1
ATOM 1360 C CA . ASP A 1 174 ? -67.670 5.748 79.602 1.00 53.72 174 ASP A CA 1
ATOM 1361 C C . ASP A 1 174 ? -69.047 5.048 79.624 1.00 53.72 174 ASP A C 1
ATOM 1363 O O . ASP A 1 174 ? -69.974 5.422 78.911 1.00 53.72 174 ASP A O 1
ATOM 1367 N N . TYR A 1 175 ? -69.209 4.020 80.463 1.00 56.53 175 TYR A N 1
ATOM 1368 C CA . TYR A 1 175 ? -70.536 3.533 80.871 1.00 56.53 175 TYR A CA 1
ATOM 1369 C C . TYR A 1 175 ? -70.541 3.242 82.377 1.00 56.53 175 TYR A C 1
ATOM 1371 O O . TYR A 1 175 ? -70.497 2.092 82.805 1.00 56.53 175 TYR A O 1
ATOM 1379 N N . ASP A 1 176 ? -70.588 4.302 83.188 1.00 51.53 176 ASP A N 1
ATOM 1380 C CA . ASP A 1 176 ? -70.997 4.219 84.594 1.00 51.53 176 ASP A CA 1
ATOM 1381 C C . ASP A 1 176 ? -72.313 4.994 84.752 1.00 51.53 176 ASP A C 1
ATOM 1383 O O . ASP A 1 176 ? -72.359 6.222 84.859 1.00 51.53 176 ASP A O 1
ATOM 1387 N N . GLY A 1 177 ? -73.415 4.258 84.599 1.00 50.28 177 GLY A N 1
ATOM 1388 C CA . GLY A 1 177 ? -74.779 4.769 84.663 1.00 50.28 177 GLY A CA 1
ATOM 1389 C C . GLY A 1 177 ? -75.218 4.975 86.108 1.00 50.28 177 GLY A C 1
ATOM 1390 O O . GLY A 1 177 ? -75.768 4.066 86.728 1.00 50.28 177 GLY A O 1
ATOM 1391 N N . GLY A 1 178 ? -75.018 6.188 86.622 1.00 53.25 178 GLY A N 1
ATOM 1392 C CA . GLY A 1 178 ? -75.604 6.650 87.877 1.00 53.25 178 GLY A CA 1
ATOM 1393 C C . GLY A 1 178 ? -77.117 6.850 87.752 1.00 53.25 178 GLY A C 1
ATOM 1394 O O . GLY A 1 178 ? -77.578 7.807 87.132 1.00 53.25 178 GLY A O 1
ATOM 1395 N N . TYR A 1 179 ? -77.898 5.949 88.350 1.00 58.75 179 TYR A N 1
ATOM 1396 C CA . TYR A 1 179 ? -79.335 6.136 88.556 1.00 58.75 179 TYR A CA 1
ATOM 1397 C C . TYR A 1 179 ? -79.575 6.967 89.820 1.00 58.75 179 TYR A C 1
ATOM 1399 O O . TYR A 1 179 ? -79.474 6.464 90.940 1.00 58.75 179 TYR A O 1
ATOM 1407 N N . ASP A 1 180 ? -79.916 8.241 89.620 1.00 60.16 180 ASP A N 1
ATOM 1408 C CA . ASP A 1 180 ? -80.327 9.157 90.680 1.00 60.16 180 ASP A CA 1
ATOM 1409 C C . ASP A 1 180 ? -81.765 8.886 91.144 1.00 60.16 180 ASP A C 1
ATOM 1411 O O . ASP A 1 180 ? -82.741 8.920 90.390 1.00 60.16 180 ASP A O 1
ATOM 1415 N N . ASN A 1 181 ? -81.855 8.655 92.449 1.00 58.34 181 ASN A N 1
ATOM 1416 C CA . ASN A 1 181 ? -83.042 8.463 93.261 1.00 58.34 181 ASN A CA 1
ATOM 1417 C C . ASN A 1 181 ? -83.798 9.792 93.448 1.00 58.34 181 ASN A C 1
ATOM 1419 O O . ASN A 1 181 ? -83.266 10.740 94.031 1.00 58.34 181 ASN A O 1
ATOM 1423 N N . LYS A 1 182 ? -85.063 9.859 93.013 1.00 60.44 182 LYS A N 1
ATOM 1424 C CA . LYS A 1 182 ? -85.985 10.938 93.396 1.00 60.44 182 LYS A CA 1
ATOM 1425 C C . LYS A 1 182 ? -87.139 10.399 94.232 1.00 60.44 182 LYS A C 1
ATOM 1427 O O . LYS A 1 182 ? -88.100 9.827 93.727 1.00 60.44 182 LYS A O 1
ATOM 1432 N N . ASN A 1 183 ? -86.998 10.674 95.527 1.00 53.28 183 ASN A N 1
ATOM 1433 C CA . ASN A 1 183 ? -88.045 10.840 96.527 1.00 53.28 183 ASN A CA 1
ATOM 1434 C C . ASN A 1 183 ? -89.321 11.473 95.950 1.00 53.28 183 ASN A C 1
ATOM 1436 O O . ASN A 1 183 ? -89.290 12.619 95.498 1.00 53.28 183 ASN A O 1
ATOM 1440 N N . TYR A 1 184 ? -90.451 10.786 96.111 1.00 49.22 184 TYR A N 1
ATOM 1441 C CA . TYR A 1 184 ? -91.772 11.407 96.107 1.00 49.22 184 TYR A CA 1
ATOM 1442 C C . TYR A 1 184 ? -92.325 11.396 97.533 1.00 49.22 184 TYR A C 1
ATOM 1444 O O . TYR A 1 184 ? -92.517 10.342 98.133 1.00 49.22 184 TYR A O 1
ATOM 1452 N N . LYS A 1 185 ? -92.542 12.603 98.066 1.00 54.66 185 LYS A N 1
ATOM 1453 C CA . LYS A 1 185 ? -93.391 12.874 99.229 1.00 54.66 185 LYS A CA 1
ATOM 1454 C C . LYS A 1 185 ? -94.849 12.934 98.773 1.00 54.66 185 LYS A C 1
ATOM 1456 O O . LYS A 1 185 ? -95.139 13.701 97.855 1.00 54.66 185 LYS A O 1
ATOM 1461 N N . ALA A 1 186 ? -95.730 12.247 99.491 1.00 53.12 186 ALA A N 1
ATOM 1462 C CA . ALA A 1 186 ? -96.997 12.776 100.001 1.00 53.12 186 ALA A CA 1
ATOM 1463 C C . ALA A 1 186 ? -97.474 11.859 101.129 1.00 53.12 186 ALA A C 1
ATOM 1465 O O . ALA A 1 186 ? -97.566 10.639 100.874 1.00 53.12 186 ALA A O 1
#

Organism: Acanthaster planci (NCBI:txid133434)

Sequence (186 aa):
MSVILADCQIKDKVIQVSLTLNATFDRIMQNRERFTGKLKHFLAMKFGLSANAMRDFKFRKGSVIVEFKVSSDGVTDIDEAVNMMETEVAAGGFSFEFDGENLQAAHDSFKSNPYEVSPPTTKPPRNDLVVYIVIGVVLAIVVIIIFVSLIYCVSKSKKEAAKKQKSENLEFRDYDGGYDNKNYKA